Protein AF-X1KX14-F1 (afdb_monomer_lite)

Radius of gyration: 72.46 Å; chains: 1; bounding box: 118×44×202 Å

Organism: NCBI:txid412755

Sequence (250 aa):
GFLFLSQAVESGFLFFNYRIIRKHAKPRRRGRSGQSSLDLLIGTGNGFKVISGDRITQTQQKIIGILHMDYDTFTNSALLRQGHADEFTIKRPVERKEVLADILGLSFYDELEGQARELAKLQETEKAQLETTIQDISDELDQKKIELESLDNEITQFETRLNQDKASAQSKASILSQQTAEAEEAVNRLNEARKGLTEIEERLARKDFAVTEQQALRELEDELARLDYDSQQHEQVRQRLINLEQYEDP

Structure (mmCIF, N/CA/C/O backbone):
data_AF-X1KX14-F1
#
_entry.id   AF-X1KX14-F1
#
loop_
_atom_site.group_PDB
_atom_site.id
_atom_site.type_symbol
_atom_site.label_atom_id
_atom_site.label_alt_id
_atom_site.label_comp_id
_atom_site.label_asym_id
_atom_site.label_entity_id
_atom_site.label_seq_id
_atom_site.pdbx_PDB_ins_code
_atom_site.Cartn_x
_atom_site.Cartn_y
_atom_site.Cartn_z
_atom_site.occupancy
_atom_site.B_iso_or_equiv
_atom_site.auth_seq_id
_atom_site.auth_comp_id
_atom_site.auth_asym_id
_atom_site.auth_atom_id
_atom_site.pdbx_PDB_model_num
ATOM 1 N N . GLY A 1 1 ? 29.695 -4.070 -78.431 1.00 25.14 1 GLY A N 1
ATOM 2 C CA . GLY A 1 1 ? 30.474 -5.300 -78.221 1.00 25.14 1 GLY A CA 1
ATOM 3 C C . GLY A 1 1 ? 29.861 -6.047 -77.064 1.00 25.14 1 GLY A C 1
ATOM 4 O O . GLY A 1 1 ? 29.534 -5.409 -76.073 1.00 25.14 1 GLY A O 1
ATOM 5 N N . PHE A 1 2 ? 29.624 -7.346 -77.223 1.00 25.80 2 PHE A N 1
ATOM 6 C CA . PHE A 1 2 ? 29.213 -8.221 -76.129 1.00 25.80 2 PHE A CA 1
ATOM 7 C C . PHE A 1 2 ? 30.451 -8.512 -75.276 1.00 25.80 2 PHE A C 1
ATOM 9 O O . PHE A 1 2 ? 31.387 -9.132 -75.769 1.00 25.80 2 PHE A O 1
ATOM 16 N N . LEU A 1 3 ? 30.481 -8.033 -74.034 1.00 27.05 3 LEU A N 1
ATOM 17 C CA . LEU A 1 3 ? 31.458 -8.492 -73.049 1.00 27.05 3 LEU A CA 1
ATOM 18 C C . LEU A 1 3 ? 30.925 -9.806 -72.471 1.00 27.05 3 LEU A C 1
ATOM 20 O O . LEU A 1 3 ? 30.059 -9.804 -71.602 1.00 27.05 3 LEU A O 1
ATOM 24 N N . PHE A 1 4 ? 31.396 -10.922 -73.022 1.00 28.58 4 PHE A N 1
ATOM 25 C CA . PHE A 1 4 ? 31.342 -12.217 -72.356 1.00 28.58 4 PHE A CA 1
ATOM 26 C C . PHE A 1 4 ? 32.592 -12.314 -71.478 1.00 28.58 4 PHE A C 1
ATOM 28 O O . PHE A 1 4 ? 33.683 -12.536 -71.997 1.00 28.58 4 PHE A O 1
ATOM 35 N N . LEU A 1 5 ? 32.454 -12.132 -70.163 1.00 27.33 5 LEU A N 1
ATOM 36 C CA . LEU A 1 5 ? 33.455 -12.648 -69.230 1.00 27.33 5 LEU A CA 1
ATOM 37 C C . LEU A 1 5 ? 33.146 -14.133 -69.028 1.00 27.33 5 LEU A C 1
ATOM 39 O O . LEU A 1 5 ? 32.238 -14.496 -68.289 1.00 27.33 5 LEU A O 1
ATOM 43 N N . SER A 1 6 ? 33.870 -14.979 -69.755 1.00 29.59 6 SER A N 1
ATOM 44 C CA . SER A 1 6 ? 33.879 -16.426 -69.562 1.00 29.59 6 SER A CA 1
ATOM 45 C C . SER A 1 6 ? 35.309 -16.841 -69.249 1.00 29.59 6 SER A C 1
ATOM 47 O O . SER A 1 6 ? 36.106 -17.050 -70.159 1.00 29.59 6 SER A O 1
ATOM 49 N N . GLN A 1 7 ? 35.631 -16.962 -67.964 1.00 27.17 7 GLN A N 1
ATOM 50 C CA . GLN A 1 7 ? 36.761 -17.766 -67.514 1.00 27.17 7 GLN A CA 1
ATOM 51 C C . GLN A 1 7 ? 36.209 -18.794 -66.529 1.00 27.17 7 GLN A C 1
ATOM 53 O O . GLN A 1 7 ? 35.798 -18.459 -65.422 1.00 27.17 7 GLN A O 1
ATOM 58 N N . ALA A 1 8 ? 36.121 -20.038 -66.994 1.00 29.50 8 ALA A N 1
ATOM 59 C CA . ALA A 1 8 ? 35.737 -21.183 -66.189 1.00 29.50 8 ALA A CA 1
ATOM 60 C C . ALA A 1 8 ? 37.001 -21.765 -65.545 1.00 29.50 8 ALA A C 1
ATOM 62 O O . ALA A 1 8 ? 37.898 -22.223 -66.250 1.00 29.50 8 ALA A O 1
ATOM 63 N N . VAL A 1 9 ? 37.053 -21.750 -64.216 1.00 28.48 9 VAL A N 1
ATOM 64 C CA . VAL A 1 9 ? 37.853 -22.682 -63.417 1.00 28.48 9 VAL A CA 1
ATOM 65 C C . VAL A 1 9 ? 36.890 -23.289 -62.404 1.00 28.48 9 VAL A C 1
ATOM 67 O O . VAL A 1 9 ? 36.168 -22.574 -61.711 1.00 28.48 9 VAL A O 1
ATOM 70 N N . GLU A 1 10 ? 36.823 -24.616 -62.401 1.00 37.00 10 GLU A N 1
ATOM 71 C CA . GLU A 1 10 ? 35.929 -25.423 -61.578 1.00 37.00 10 GLU A CA 1
ATOM 72 C C . GLU A 1 10 ? 36.215 -25.218 -60.088 1.00 37.00 10 GLU A C 1
ATOM 74 O O . GLU A 1 10 ? 37.154 -25.768 -59.521 1.00 37.00 10 GLU A O 1
ATOM 79 N N . SER A 1 11 ? 35.383 -24.426 -59.421 1.00 31.58 11 SER A N 1
ATOM 80 C CA . SER A 1 11 ? 35.146 -24.505 -57.978 1.00 31.58 11 SER A CA 1
ATOM 81 C C . SER A 1 11 ? 33.712 -24.047 -57.735 1.00 31.58 11 SER A C 1
ATOM 83 O O . SER A 1 11 ? 33.303 -23.025 -58.279 1.00 31.58 11 SER A O 1
ATOM 85 N N . GLY A 1 12 ? 32.930 -24.831 -56.989 1.00 36.66 12 GLY A N 1
ATOM 86 C CA . GLY A 1 12 ? 31.487 -24.657 -56.797 1.00 36.66 12 GLY A CA 1
ATOM 87 C C . GLY A 1 12 ? 31.083 -23.306 -56.201 1.00 36.66 12 GLY A C 1
ATOM 88 O O . GLY A 1 12 ? 30.820 -23.202 -55.009 1.00 36.66 12 GLY A O 1
ATOM 89 N N . PHE A 1 13 ? 30.974 -22.294 -57.056 1.00 32.59 13 PHE A N 1
ATOM 90 C CA . PHE A 1 13 ? 30.293 -21.032 -56.807 1.00 32.59 13 PHE A CA 1
ATOM 91 C C . PHE A 1 13 ? 29.079 -20.970 -57.734 1.00 32.59 13 PHE A C 1
ATOM 93 O O . PHE A 1 13 ? 29.192 -21.185 -58.942 1.00 32.59 13 PHE A O 1
ATOM 100 N N . LEU A 1 14 ? 27.898 -20.696 -57.176 1.00 35.75 14 LEU A N 1
ATOM 101 C CA . LEU A 1 14 ? 26.697 -20.386 -57.951 1.00 35.75 14 LEU A CA 1
ATOM 102 C C . LEU A 1 14 ? 26.950 -19.092 -58.737 1.00 35.75 14 LEU A C 1
ATOM 104 O O . LEU A 1 14 ? 26.715 -17.992 -58.240 1.00 35.75 14 LEU A O 1
ATOM 108 N N . PHE A 1 15 ? 27.451 -19.211 -59.965 1.00 47.09 15 PHE A N 1
ATOM 109 C CA . PHE A 1 15 ? 27.547 -18.081 -60.878 1.00 47.09 15 PHE A CA 1
ATOM 110 C C . PHE A 1 15 ? 26.135 -17.718 -61.342 1.00 47.09 15 PHE A C 1
ATOM 112 O O . PHE A 1 15 ? 25.568 -18.337 -62.244 1.00 47.09 15 PHE A O 1
ATOM 119 N N . PHE A 1 16 ? 25.541 -16.706 -60.710 1.00 59.47 16 PHE A N 1
ATOM 120 C CA . PHE A 1 16 ? 24.352 -16.064 -61.253 1.00 59.47 16 PHE A CA 1
ATOM 121 C C . PHE A 1 16 ? 24.727 -15.401 -62.580 1.00 59.47 16 PHE A C 1
ATOM 123 O O . PHE A 1 16 ? 25.523 -14.464 -62.628 1.00 59.47 16 PHE A O 1
ATOM 130 N N . ASN A 1 17 ? 24.157 -15.900 -63.675 1.00 76.81 17 ASN A N 1
ATOM 131 C CA . ASN A 1 17 ? 24.411 -15.357 -65.003 1.00 76.81 17 ASN A CA 1
ATOM 132 C C . ASN A 1 17 ? 23.620 -14.062 -65.193 1.00 76.81 17 ASN A C 1
ATOM 134 O O . ASN A 1 17 ? 22.416 -14.097 -65.445 1.00 76.81 17 ASN A O 1
ATOM 138 N N . TYR A 1 18 ? 24.284 -12.914 -65.100 1.00 82.69 18 TYR A N 1
ATOM 139 C CA . TYR A 1 18 ? 23.663 -11.626 -65.400 1.00 82.69 18 TYR A CA 1
ATOM 140 C C . TYR A 1 18 ? 23.801 -11.278 -66.882 1.00 82.69 18 TYR A C 1
ATOM 142 O O . TYR A 1 18 ? 24.845 -11.480 -67.500 1.00 82.69 18 TYR A O 1
ATOM 150 N N . ARG A 1 19 ? 22.743 -10.710 -67.466 1.00 81.44 19 ARG A N 1
ATOM 151 C CA . ARG A 1 19 ? 22.741 -10.196 -68.837 1.00 81.44 19 ARG A CA 1
ATOM 152 C C . ARG A 1 19 ? 22.296 -8.743 -68.843 1.00 81.44 19 ARG A C 1
ATOM 154 O O . ARG A 1 19 ? 21.206 -8.420 -68.385 1.00 81.44 19 ARG A O 1
ATOM 161 N N . ILE A 1 20 ? 23.128 -7.879 -69.415 1.00 84.19 20 ILE A N 1
ATOM 162 C CA . ILE A 1 20 ? 22.848 -6.449 -69.566 1.00 84.19 20 ILE A CA 1
ATOM 163 C C . ILE A 1 20 ? 22.556 -6.161 -71.040 1.00 84.19 20 ILE A C 1
ATOM 165 O O . ILE A 1 20 ? 23.323 -6.554 -71.920 1.00 84.19 20 ILE A O 1
ATOM 169 N N . ILE A 1 21 ? 21.455 -5.464 -71.328 1.00 83.81 21 ILE A N 1
ATOM 170 C CA . ILE A 1 21 ? 21.072 -5.053 -72.683 1.00 83.81 21 ILE A CA 1
ATOM 171 C C . ILE A 1 21 ? 20.913 -3.533 -72.710 1.00 83.81 21 ILE A C 1
ATOM 173 O O . ILE A 1 21 ? 20.049 -2.975 -72.041 1.00 83.81 21 ILE A O 1
ATOM 177 N N . ARG A 1 22 ? 21.729 -2.854 -73.523 1.00 82.12 22 ARG A N 1
ATOM 178 C CA . ARG A 1 22 ? 21.589 -1.419 -73.811 1.00 82.12 22 ARG A CA 1
ATOM 179 C C . ARG A 1 22 ? 21.063 -1.224 -75.222 1.00 82.12 22 ARG A C 1
ATOM 181 O O . ARG A 1 22 ? 21.631 -1.770 -76.167 1.00 82.12 22 ARG A O 1
ATOM 188 N N . LYS A 1 23 ? 20.005 -0.431 -75.376 1.00 83.56 23 LYS A N 1
ATOM 189 C CA . LYS A 1 23 ? 19.463 -0.046 -76.687 1.00 83.56 23 LYS A CA 1
ATOM 190 C C . LYS A 1 23 ? 19.499 1.469 -76.808 1.00 83.56 23 LYS A C 1
ATOM 192 O O . LYS A 1 23 ? 19.068 2.169 -75.900 1.00 83.56 23 LYS A O 1
ATOM 197 N N . HIS A 1 24 ? 19.979 1.962 -77.944 1.00 77.81 24 HIS A N 1
ATOM 198 C CA . HIS A 1 24 ? 19.970 3.383 -78.280 1.00 77.81 24 HIS A CA 1
ATOM 199 C C . HIS A 1 24 ? 19.359 3.553 -79.671 1.00 77.81 24 HIS A C 1
ATOM 201 O O . HIS A 1 24 ? 19.931 3.112 -80.668 1.00 77.81 24 HIS A O 1
ATOM 207 N N . ALA A 1 25 ? 18.178 4.166 -79.747 1.00 78.50 25 ALA A N 1
ATOM 208 C CA . ALA A 1 25 ? 17.508 4.445 -81.011 1.00 78.50 25 ALA A CA 1
ATOM 209 C C . ALA A 1 25 ? 17.975 5.793 -81.572 1.00 78.50 25 ALA A C 1
ATOM 211 O O . ALA A 1 25 ? 17.966 6.792 -80.857 1.00 78.50 25 ALA A O 1
ATOM 212 N N . LYS A 1 26 ? 18.348 5.857 -82.857 1.00 70.38 26 LYS A N 1
ATOM 213 C CA . LYS A 1 26 ? 18.696 7.136 -83.499 1.00 70.38 26 LYS A CA 1
ATOM 214 C C . LYS A 1 26 ? 17.482 8.077 -83.498 1.00 70.38 26 LYS A C 1
ATOM 216 O O . LYS A 1 26 ? 16.362 7.626 -83.754 1.00 70.38 26 LYS A O 1
ATOM 221 N N . PRO A 1 27 ? 17.670 9.379 -83.234 1.00 74.50 27 PRO A N 1
ATOM 222 C CA . PRO A 1 27 ? 16.556 10.309 -83.189 1.00 74.50 27 PRO A CA 1
ATOM 223 C C . PRO A 1 27 ? 15.926 10.476 -84.573 1.00 74.50 27 PRO A C 1
ATOM 225 O O . PRO A 1 27 ? 16.606 10.740 -85.561 1.00 74.50 27 PRO A O 1
ATOM 228 N N . ARG A 1 28 ? 14.597 10.350 -84.640 1.00 66.00 28 ARG A N 1
ATOM 229 C CA . ARG A 1 28 ? 13.816 10.495 -85.883 1.00 66.00 28 ARG A CA 1
ATOM 230 C C . ARG A 1 28 ? 13.716 11.945 -86.395 1.00 66.00 28 ARG A C 1
ATOM 232 O O . ARG A 1 28 ? 13.209 12.158 -87.489 1.00 66.00 28 ARG A O 1
ATOM 239 N N . ARG A 1 29 ? 14.181 12.943 -85.630 1.00 65.19 29 ARG A N 1
ATOM 240 C CA . ARG A 1 29 ? 14.230 14.370 -86.011 1.00 65.19 29 ARG A CA 1
ATOM 241 C C . ARG A 1 29 ? 15.536 15.014 -85.539 1.00 65.19 29 ARG A C 1
ATOM 243 O O . ARG A 1 29 ? 15.997 14.728 -84.434 1.00 65.19 29 ARG A O 1
ATOM 250 N N . ARG A 1 30 ? 16.098 15.909 -86.361 1.00 57.19 30 ARG A N 1
ATOM 251 C CA . ARG A 1 30 ? 17.317 16.682 -86.059 1.00 57.19 30 ARG A CA 1
ATOM 252 C C . ARG A 1 30 ? 17.063 17.536 -84.804 1.00 57.19 30 ARG A C 1
ATOM 254 O O . ARG A 1 30 ? 16.124 18.323 -84.795 1.00 57.19 30 ARG A O 1
ATOM 261 N N . GLY A 1 31 ? 17.846 17.325 -83.742 1.00 63.34 31 GLY A N 1
ATOM 262 C CA . GLY A 1 31 ? 17.750 18.072 -82.476 1.00 63.34 31 GLY A CA 1
ATOM 263 C C . GLY A 1 31 ? 17.036 17.374 -81.306 1.00 63.34 31 GLY A C 1
ATOM 264 O O . GLY A 1 31 ? 17.028 17.927 -80.213 1.00 63.34 31 GLY A O 1
ATOM 265 N N . ARG A 1 32 ? 16.466 16.168 -81.474 1.00 64.81 32 ARG A N 1
ATOM 266 C CA . ARG A 1 32 ? 15.993 15.350 -80.334 1.00 64.81 32 ARG A CA 1
ATOM 267 C C . ARG A 1 32 ? 17.029 14.300 -79.944 1.00 64.81 32 ARG A C 1
ATOM 269 O O . ARG A 1 32 ? 17.735 13.790 -80.808 1.00 64.81 32 ARG A O 1
ATOM 276 N N . SER A 1 33 ? 17.105 13.960 -78.660 1.00 66.19 33 SER A N 1
ATOM 277 C CA . SER A 1 33 ? 17.878 12.811 -78.189 1.00 66.19 33 SER A CA 1
ATOM 278 C C . SER A 1 33 ? 17.158 11.504 -78.536 1.00 66.19 33 SER A C 1
ATOM 280 O O . SER A 1 33 ? 15.929 11.428 -78.597 1.00 66.19 33 SER A O 1
ATOM 282 N N . GLY A 1 34 ? 17.942 10.474 -78.841 1.00 68.81 34 GLY A N 1
ATOM 283 C CA . GLY A 1 34 ? 17.448 9.130 -79.106 1.00 68.81 34 GLY A CA 1
ATOM 284 C C . GLY A 1 34 ? 16.905 8.450 -77.849 1.00 68.81 34 GLY A C 1
ATOM 285 O O . GLY A 1 34 ? 17.463 8.629 -76.765 1.00 68.81 34 GLY A O 1
ATOM 286 N N . GLN A 1 35 ? 15.846 7.644 -77.976 1.00 74.25 35 GLN A N 1
ATOM 287 C CA . GLN A 1 35 ? 15.357 6.850 -76.846 1.00 74.25 35 GLN A CA 1
ATOM 288 C C . GLN A 1 35 ? 16.419 5.816 -76.462 1.00 74.25 35 GLN A C 1
ATOM 290 O O . GLN A 1 35 ? 16.885 5.044 -77.305 1.00 74.25 35 GLN A O 1
ATOM 295 N N . SER A 1 36 ? 16.805 5.828 -75.190 1.00 82.00 36 SER A N 1
ATOM 296 C CA . SER A 1 36 ? 17.774 4.900 -74.616 1.00 82.00 36 SER A CA 1
ATOM 297 C C . SER A 1 36 ? 17.057 3.966 -73.646 1.00 82.00 36 SER A C 1
ATOM 299 O O . SER A 1 36 ? 16.165 4.412 -72.927 1.00 82.00 36 SER A O 1
ATOM 301 N N . SER A 1 37 ? 17.421 2.687 -73.625 1.00 80.81 37 SER A N 1
ATOM 302 C CA . SER A 1 37 ? 16.944 1.725 -72.628 1.00 80.81 37 SER A CA 1
ATOM 303 C C . SER A 1 37 ? 18.109 0.914 -72.073 1.00 80.81 37 SER A C 1
ATOM 305 O O . SER A 1 37 ? 19.088 0.645 -72.776 1.00 80.81 37 SER A O 1
ATOM 307 N N . LEU A 1 38 ? 17.995 0.545 -70.801 1.00 85.12 38 LEU A N 1
ATOM 308 C CA . LEU A 1 38 ? 18.956 -0.279 -70.083 1.00 85.12 38 LEU A CA 1
ATOM 309 C C . LEU A 1 38 ? 18.172 -1.365 -69.352 1.00 85.12 38 LEU A C 1
ATOM 311 O O . LEU A 1 38 ? 17.462 -1.068 -68.396 1.00 85.12 38 LEU A O 1
ATOM 315 N N . ASP A 1 39 ? 18.318 -2.600 -69.818 1.00 84.62 39 ASP A N 1
ATOM 316 C CA . ASP A 1 39 ? 17.666 -3.765 -69.235 1.00 84.62 39 ASP A CA 1
ATOM 317 C C . ASP A 1 39 ? 18.718 -4.622 -68.518 1.00 84.62 39 ASP A C 1
ATOM 319 O O . ASP A 1 39 ? 19.729 -4.999 -69.117 1.00 84.62 39 ASP A O 1
ATOM 323 N N . LEU A 1 40 ? 18.483 -4.934 -67.244 1.00 85.69 40 LEU A N 1
ATOM 324 C CA . LEU A 1 40 ? 19.288 -5.861 -66.452 1.00 85.69 40 LEU A CA 1
ATOM 325 C C . LEU A 1 40 ? 18.479 -7.135 -66.212 1.00 85.69 40 LEU A C 1
ATOM 327 O O . LEU A 1 40 ? 17.365 -7.075 -65.691 1.00 85.69 40 LEU A O 1
ATOM 331 N N . LEU A 1 41 ? 19.042 -8.284 -66.575 1.00 84.69 41 LEU A N 1
ATOM 332 C CA . LEU A 1 41 ? 18.413 -9.588 -66.419 1.00 84.69 41 LEU A CA 1
ATOM 333 C C . LEU A 1 41 ? 19.290 -10.530 -65.591 1.00 84.69 41 LEU A C 1
ATOM 335 O O . LEU A 1 41 ? 20.509 -10.527 -65.743 1.00 84.69 41 LEU A O 1
ATOM 339 N N . ILE A 1 42 ? 18.662 -11.366 -64.767 1.00 85.56 42 ILE A N 1
ATOM 340 C CA . ILE A 1 42 ? 19.307 -12.437 -64.000 1.00 85.56 42 ILE A CA 1
ATOM 341 C C . ILE A 1 42 ? 18.871 -13.802 -64.536 1.00 85.56 42 ILE A C 1
ATOM 343 O O . ILE A 1 42 ? 17.684 -14.037 -64.769 1.00 85.56 42 ILE A O 1
ATOM 347 N N . GLY A 1 43 ? 19.834 -14.688 -64.764 1.00 81.19 43 GLY A N 1
ATOM 348 C CA . GLY A 1 43 ? 19.613 -16.070 -65.161 1.00 81.19 43 GLY A CA 1
ATOM 349 C C . GLY A 1 43 ? 19.196 -16.902 -63.957 1.00 81.19 43 GLY A C 1
ATOM 350 O O . GLY A 1 43 ? 19.976 -17.097 -63.028 1.00 81.19 43 GLY A O 1
ATOM 351 N N . THR A 1 44 ? 17.968 -17.398 -63.979 1.00 73.06 44 THR A N 1
ATOM 352 C CA . THR A 1 44 ? 17.500 -18.474 -63.107 1.00 73.06 44 THR A CA 1
ATOM 353 C C . THR A 1 44 ? 17.486 -19.769 -63.919 1.00 73.06 44 THR A C 1
ATOM 355 O O . THR A 1 44 ? 17.463 -19.725 -65.148 1.00 73.06 44 THR A O 1
ATOM 358 N N . GLY A 1 45 ? 17.508 -20.940 -63.273 1.00 69.75 45 GLY A N 1
ATOM 359 C CA . GLY A 1 45 ? 17.606 -22.244 -63.958 1.00 69.75 45 GLY A CA 1
ATOM 360 C C . GLY A 1 45 ? 16.553 -22.521 -65.051 1.00 69.75 45 GLY A C 1
ATOM 361 O O . GLY A 1 45 ? 16.716 -23.471 -65.804 1.00 69.75 45 GLY A O 1
ATOM 362 N N . ASN A 1 46 ? 15.518 -21.678 -65.171 1.00 66.31 46 ASN A N 1
ATOM 363 C CA . ASN A 1 46 ? 14.452 -21.750 -66.174 1.00 66.31 46 ASN A CA 1
ATOM 364 C C . ASN A 1 46 ? 14.353 -20.517 -67.109 1.00 66.31 46 ASN A C 1
ATOM 366 O O . ASN A 1 46 ? 13.356 -20.374 -67.815 1.00 66.31 46 ASN A O 1
ATOM 370 N N . GLY A 1 47 ? 15.337 -19.607 -67.134 1.00 78.19 47 GLY A N 1
ATOM 371 C CA . GLY A 1 47 ? 15.360 -18.465 -68.064 1.00 78.19 47 GLY A CA 1
ATOM 372 C C . GLY A 1 47 ? 15.923 -17.166 -67.476 1.00 78.19 47 GLY A C 1
ATOM 373 O O . GLY A 1 47 ? 16.509 -17.151 -66.401 1.00 78.19 47 GLY A O 1
ATOM 374 N N . PHE A 1 48 ? 15.754 -16.048 -68.189 1.00 80.12 48 PHE A N 1
ATOM 375 C CA . PHE A 1 48 ? 16.208 -14.725 -67.737 1.00 80.12 48 PHE A CA 1
ATOM 376 C C . PHE A 1 48 ? 15.044 -13.897 -67.178 1.00 80.12 48 PHE A C 1
ATOM 378 O O . PHE A 1 48 ? 14.069 -13.643 -67.885 1.00 80.12 48 PHE A O 1
ATOM 385 N N . LYS A 1 49 ? 15.162 -13.420 -65.934 1.00 83.38 49 LYS A N 1
ATOM 386 C CA . LYS A 1 49 ? 14.195 -12.519 -65.283 1.00 83.38 49 LYS A CA 1
ATOM 387 C C . LYS A 1 49 ? 14.721 -11.084 -65.273 1.00 83.38 49 LYS A C 1
ATOM 389 O O . LYS A 1 49 ? 15.863 -10.856 -64.887 1.00 83.38 49 LYS A O 1
ATOM 394 N N . VAL A 1 50 ? 13.899 -10.110 -65.667 1.00 84.19 50 VAL A N 1
ATOM 395 C CA . VAL A 1 50 ? 14.268 -8.681 -65.635 1.00 84.19 50 VAL A CA 1
ATOM 396 C C . VAL A 1 50 ? 14.256 -8.170 -64.191 1.00 84.19 50 VAL A C 1
ATOM 398 O O . VAL A 1 50 ? 13.280 -8.369 -63.472 1.00 84.19 50 VAL A O 1
ATOM 401 N N . ILE A 1 51 ? 15.336 -7.504 -63.782 1.00 85.31 51 ILE A N 1
ATOM 402 C CA . ILE A 1 51 ? 15.527 -6.909 -62.446 1.00 85.31 51 ILE A CA 1
ATOM 403 C C . ILE A 1 51 ? 15.896 -5.413 -62.510 1.00 85.31 51 ILE A C 1
ATOM 405 O O . ILE A 1 51 ? 16.379 -4.844 -61.525 1.00 85.31 51 ILE A O 1
ATOM 409 N N . SER A 1 52 ? 15.666 -4.767 -63.659 1.00 85.94 52 SER A N 1
ATOM 410 C CA . SER A 1 52 ? 15.882 -3.330 -63.875 1.00 85.94 52 SER A CA 1
ATOM 411 C C . SER A 1 52 ? 15.177 -2.450 -62.829 1.00 85.94 52 SER A C 1
ATOM 413 O O . SER A 1 52 ? 14.252 -2.874 -62.136 1.00 85.94 52 SER A O 1
ATOM 415 N N . GLY A 1 53 ? 15.649 -1.216 -62.668 1.00 80.75 53 GLY A N 1
ATOM 416 C CA . GLY A 1 53 ? 14.915 -0.151 -61.979 1.00 80.75 53 GLY A CA 1
ATOM 417 C C . GLY A 1 53 ? 14.027 0.636 -62.946 1.00 80.75 53 GLY A C 1
ATOM 418 O O . GLY A 1 53 ? 14.161 0.506 -64.163 1.00 80.75 53 GLY A O 1
ATOM 419 N N . ASP A 1 54 ? 13.171 1.501 -62.407 1.00 81.50 54 ASP A N 1
ATOM 420 C CA . ASP A 1 54 ? 12.221 2.309 -63.188 1.00 81.50 54 ASP A CA 1
ATOM 421 C C . ASP A 1 54 ? 12.927 3.317 -64.107 1.00 81.50 54 ASP A C 1
ATOM 423 O O . ASP A 1 54 ? 12.389 3.761 -65.122 1.00 81.50 54 ASP A O 1
ATOM 427 N N . ARG A 1 55 ? 14.163 3.690 -63.756 1.00 85.94 55 ARG A N 1
ATOM 428 C CA . ARG A 1 55 ? 15.026 4.581 -64.540 1.00 85.94 55 ARG A CA 1
ATOM 429 C C . ARG A 1 55 ? 16.335 3.897 -64.923 1.00 85.94 55 ARG A C 1
ATOM 431 O O . ARG A 1 55 ? 16.838 3.017 -64.221 1.00 85.94 55 ARG A O 1
ATOM 438 N N . ILE A 1 56 ? 16.951 4.382 -66.005 1.00 84.00 56 ILE A N 1
ATOM 439 C CA . ILE A 1 56 ? 18.299 3.958 -66.429 1.00 84.00 56 ILE A CA 1
ATOM 440 C C . ILE A 1 56 ? 19.304 4.163 -65.292 1.00 84.00 56 ILE A C 1
ATOM 442 O O . ILE A 1 56 ? 20.122 3.288 -65.049 1.00 84.00 56 ILE A O 1
ATOM 446 N N . THR A 1 57 ? 19.216 5.276 -64.559 1.00 84.88 57 THR A N 1
ATOM 447 C CA . THR A 1 57 ? 20.103 5.567 -63.422 1.00 84.88 57 THR A CA 1
ATOM 448 C C . THR A 1 57 ? 19.948 4.553 -62.293 1.00 84.88 57 THR A C 1
ATOM 450 O O . THR A 1 57 ? 20.944 4.037 -61.807 1.00 84.88 57 THR A O 1
ATOM 453 N N . GLN A 1 58 ? 18.719 4.194 -61.920 1.00 86.50 58 GLN A N 1
ATOM 454 C CA . GLN A 1 58 ? 18.463 3.167 -60.905 1.00 86.50 58 GLN A CA 1
ATOM 455 C C . GLN A 1 58 ? 18.943 1.785 -61.361 1.00 86.50 58 GLN A C 1
ATOM 457 O O . GLN A 1 58 ? 19.525 1.040 -60.580 1.00 86.50 58 GLN A O 1
ATOM 462 N N . THR A 1 59 ? 18.738 1.448 -62.638 1.00 86.06 59 THR A N 1
ATOM 463 C CA . THR A 1 59 ? 19.250 0.194 -63.208 1.00 86.06 59 THR A CA 1
ATOM 464 C C . THR A 1 59 ? 20.777 0.177 -63.223 1.00 86.06 59 THR A C 1
ATOM 466 O O . THR A 1 59 ? 21.375 -0.835 -62.881 1.00 86.06 59 THR A O 1
ATOM 469 N N . GLN A 1 60 ? 21.415 1.302 -63.553 1.00 82.50 60 GLN A N 1
ATOM 470 C CA . GLN A 1 60 ? 22.864 1.465 -63.487 1.00 82.50 60 GLN A CA 1
ATOM 471 C C . GLN A 1 60 ? 23.380 1.304 -62.053 1.00 82.50 60 GLN A C 1
ATOM 473 O O . GLN A 1 60 ? 24.362 0.601 -61.861 1.00 82.50 60 GLN A O 1
ATOM 478 N N . GLN A 1 61 ? 22.708 1.881 -61.054 1.00 84.88 61 GLN A N 1
ATOM 479 C CA . GLN A 1 61 ? 23.086 1.723 -59.646 1.00 84.88 61 GLN A CA 1
ATOM 480 C C . GLN A 1 61 ? 22.937 0.278 -59.163 1.00 84.88 61 GLN A C 1
ATOM 482 O O . GLN A 1 61 ? 23.823 -0.230 -58.491 1.00 84.88 61 GLN A O 1
ATOM 487 N N . LYS A 1 62 ? 21.886 -0.438 -59.586 1.00 82.69 62 LYS A N 1
ATOM 488 C CA . LYS A 1 62 ? 21.776 -1.885 -59.334 1.00 82.69 62 LYS A CA 1
ATOM 489 C C . LYS A 1 62 ? 22.926 -2.672 -59.970 1.00 82.69 62 LYS A C 1
ATOM 491 O O . LYS A 1 62 ? 23.429 -3.598 -59.352 1.00 82.69 62 LYS A O 1
ATOM 496 N N . ILE A 1 63 ? 23.348 -2.315 -61.189 1.00 82.31 63 ILE A N 1
ATOM 497 C CA . ILE A 1 63 ? 24.504 -2.946 -61.852 1.00 82.31 63 ILE A CA 1
ATOM 498 C C . ILE A 1 63 ? 25.786 -2.683 -61.059 1.00 82.31 63 ILE A C 1
ATOM 500 O O . ILE A 1 63 ? 26.526 -3.627 -60.802 1.00 82.31 63 ILE A O 1
ATOM 504 N N . ILE A 1 64 ? 26.024 -1.430 -60.659 1.00 82.06 64 ILE A N 1
ATOM 505 C CA . ILE A 1 64 ? 27.191 -1.042 -59.857 1.00 82.06 64 ILE A CA 1
ATOM 506 C C . ILE A 1 64 ? 27.174 -1.776 -58.514 1.00 82.06 64 ILE A C 1
ATOM 508 O O . ILE A 1 64 ? 28.189 -2.340 -58.142 1.00 82.06 64 ILE A O 1
ATOM 512 N N . GLY A 1 65 ? 26.026 -1.863 -57.838 1.00 75.94 65 GLY A N 1
ATOM 513 C CA . GLY A 1 65 ? 25.887 -2.581 -56.569 1.00 75.94 65 GLY A CA 1
ATOM 514 C C . GLY A 1 65 ? 26.036 -4.102 -56.686 1.00 75.94 65 GLY A C 1
ATOM 515 O O . GLY A 1 65 ? 26.517 -4.732 -55.760 1.00 75.94 65 GLY A O 1
ATOM 516 N N . ILE A 1 66 ? 25.672 -4.719 -57.817 1.00 79.56 66 ILE A N 1
ATOM 517 C CA . ILE A 1 66 ? 25.908 -6.160 -58.039 1.00 79.56 66 ILE A CA 1
ATOM 518 C C . ILE A 1 66 ? 27.387 -6.424 -58.331 1.00 79.56 66 ILE A C 1
ATOM 520 O O . ILE A 1 66 ? 27.970 -7.359 -57.787 1.00 79.56 66 ILE A O 1
ATOM 524 N N . LEU A 1 67 ? 27.990 -5.611 -59.200 1.00 75.56 67 LEU A N 1
ATOM 525 C CA . LEU A 1 67 ? 29.391 -5.755 -59.602 1.00 75.56 67 LEU A CA 1
ATOM 526 C C . LEU A 1 67 ? 30.372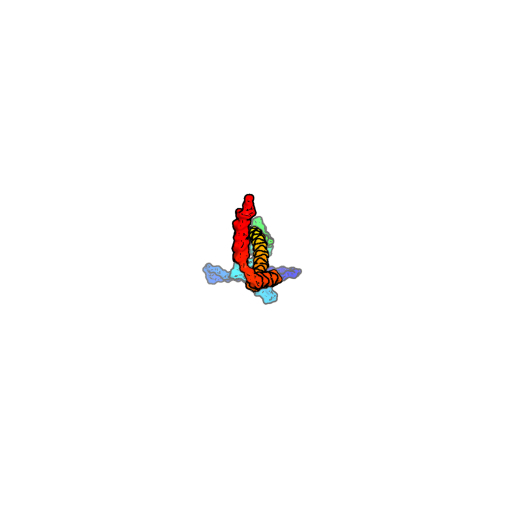 -5.181 -58.570 1.00 75.56 67 LEU A C 1
ATOM 528 O O . LEU A 1 67 ? 31.566 -5.422 -58.701 1.00 75.56 67 LEU A O 1
ATOM 532 N N . HIS A 1 68 ? 29.871 -4.424 -57.587 1.00 69.62 68 HIS A N 1
ATOM 533 C CA . HIS A 1 68 ? 30.637 -3.609 -56.635 1.00 69.62 68 HIS A CA 1
ATOM 534 C C . HIS A 1 68 ? 31.729 -2.773 -57.318 1.00 69.62 68 HIS A C 1
ATOM 536 O O . HIS A 1 68 ? 32.825 -2.597 -56.801 1.00 69.62 68 HIS A O 1
ATOM 542 N N . MET A 1 69 ? 31.446 -2.312 -58.537 1.00 70.38 69 MET A N 1
ATOM 543 C CA . MET A 1 69 ? 32.435 -1.678 -59.397 1.00 70.38 69 MET A CA 1
ATOM 544 C C . MET A 1 69 ? 31.741 -0.727 -60.364 1.00 70.38 69 MET A C 1
ATOM 546 O O . MET A 1 69 ? 30.821 -1.116 -61.094 1.00 70.38 69 MET A O 1
ATOM 550 N N . ASP A 1 70 ? 32.175 0.530 -60.375 1.00 73.38 70 ASP A N 1
ATOM 551 C CA . ASP A 1 70 ? 31.699 1.519 -61.332 1.00 73.38 70 ASP A CA 1
ATOM 552 C C . ASP A 1 70 ? 32.493 1.469 -62.651 1.00 73.38 70 ASP A C 1
ATOM 554 O O . ASP A 1 70 ? 33.413 0.670 -62.837 1.00 73.38 70 ASP A O 1
ATOM 558 N N . TYR A 1 71 ? 32.083 2.279 -63.631 1.00 73.50 71 TYR A N 1
ATOM 559 C CA . TYR A 1 71 ? 32.703 2.267 -64.959 1.00 73.50 71 TYR A CA 1
ATOM 560 C C . TYR A 1 71 ? 34.178 2.679 -64.912 1.00 73.50 71 TYR A C 1
ATOM 562 O O . TYR A 1 71 ? 35.006 2.071 -65.596 1.00 73.50 71 TYR A O 1
ATOM 570 N N . ASP A 1 72 ? 34.503 3.689 -64.107 1.00 69.62 72 ASP A N 1
ATOM 571 C CA . ASP A 1 72 ? 35.865 4.196 -64.001 1.00 69.62 72 ASP A CA 1
ATOM 572 C C . ASP A 1 72 ? 36.747 3.161 -63.306 1.00 69.62 72 ASP A C 1
ATOM 574 O O . ASP A 1 72 ? 37.820 2.830 -63.807 1.00 69.62 72 ASP A O 1
ATOM 578 N N . THR A 1 73 ? 36.266 2.546 -62.233 1.00 71.88 73 THR A N 1
ATOM 579 C CA . THR A 1 73 ? 36.955 1.466 -61.535 1.00 71.88 73 THR A CA 1
ATOM 580 C C . THR A 1 73 ? 37.171 0.257 -62.438 1.00 71.88 73 THR A C 1
ATOM 582 O O . THR A 1 73 ? 38.287 -0.252 -62.519 1.00 71.88 73 THR A O 1
ATOM 585 N N . PHE A 1 74 ? 36.157 -0.167 -63.195 1.00 73.75 74 PHE A N 1
ATOM 586 C CA . PHE A 1 74 ? 36.274 -1.278 -64.145 1.00 73.75 74 PHE A CA 1
ATOM 587 C C . PHE A 1 74 ? 37.288 -0.995 -65.254 1.00 73.75 74 PHE A C 1
ATOM 589 O O . PHE A 1 74 ? 38.101 -1.859 -65.592 1.00 73.75 74 PHE A O 1
ATOM 596 N N . THR A 1 75 ? 37.277 0.223 -65.795 1.00 71.44 75 THR A N 1
ATOM 597 C CA . THR A 1 75 ? 38.210 0.624 -66.854 1.00 71.44 75 THR A CA 1
ATOM 598 C C . THR A 1 75 ? 39.650 0.662 -66.336 1.00 71.44 75 THR A C 1
ATOM 600 O O . THR A 1 75 ? 40.553 0.194 -67.020 1.00 71.44 75 THR A O 1
ATOM 603 N N . ASN A 1 76 ? 39.855 1.122 -65.098 1.00 66.44 76 ASN A N 1
ATOM 604 C CA . ASN A 1 76 ? 41.181 1.243 -64.487 1.00 66.44 76 ASN A CA 1
ATOM 605 C C . ASN A 1 76 ? 41.723 -0.060 -63.865 1.00 66.44 76 ASN A C 1
ATOM 607 O O . ASN A 1 76 ? 42.910 -0.111 -63.551 1.00 66.44 76 ASN A O 1
ATOM 611 N N . SER A 1 77 ? 40.893 -1.094 -63.664 1.00 65.75 77 SER A N 1
ATOM 612 C CA . SER A 1 77 ? 41.294 -2.328 -62.960 1.00 65.75 77 SER A CA 1
ATOM 613 C C . SER A 1 77 ? 41.168 -3.616 -63.779 1.00 65.75 77 SER A C 1
ATOM 615 O O . SER A 1 77 ? 42.031 -4.484 -63.667 1.00 65.75 77 SER A O 1
ATOM 617 N N . ALA A 1 78 ? 40.128 -3.758 -64.608 1.00 66.00 78 ALA A N 1
ATOM 618 C CA . ALA A 1 78 ? 39.772 -5.033 -65.242 1.00 66.00 78 ALA A CA 1
ATOM 619 C C . ALA A 1 78 ? 39.804 -5.004 -66.781 1.00 66.00 78 ALA A C 1
ATOM 621 O O . ALA A 1 78 ? 39.827 -6.060 -67.417 1.00 66.00 78 ALA A O 1
ATOM 622 N N . LEU A 1 79 ? 39.808 -3.819 -67.404 1.00 65.31 79 LEU A N 1
ATOM 623 C CA . LEU A 1 79 ? 39.732 -3.669 -68.857 1.00 65.31 79 LEU A CA 1
ATOM 624 C C . LEU A 1 79 ? 41.070 -3.232 -69.474 1.00 65.31 79 LEU A C 1
ATOM 626 O O . LEU A 1 79 ? 41.376 -2.048 -69.578 1.00 65.31 79 LEU A O 1
ATOM 630 N N . LEU A 1 80 ? 41.829 -4.186 -70.012 1.00 61.91 80 LEU A N 1
ATOM 631 C CA . LEU A 1 80 ? 43.025 -3.893 -70.807 1.00 61.91 80 LEU A CA 1
ATOM 632 C C . LEU A 1 80 ? 42.640 -3.528 -72.249 1.00 61.91 80 LEU A C 1
ATOM 634 O O . LEU A 1 80 ? 42.527 -4.388 -73.124 1.00 61.91 80 LEU A O 1
ATOM 638 N N . ARG A 1 81 ? 42.423 -2.236 -72.515 1.00 58.94 81 ARG A N 1
ATOM 639 C CA . ARG A 1 81 ? 42.256 -1.725 -73.887 1.00 58.94 81 ARG A CA 1
ATOM 640 C C . ARG A 1 81 ? 43.628 -1.532 -74.535 1.00 58.94 81 ARG A C 1
ATOM 642 O O . ARG A 1 81 ? 44.546 -0.999 -73.916 1.00 58.94 81 ARG A O 1
ATOM 649 N N . GLN A 1 82 ? 43.767 -1.930 -75.799 1.00 53.66 82 GLN A N 1
ATOM 650 C CA . GLN A 1 82 ? 45.002 -1.746 -76.565 1.00 53.66 82 GLN A CA 1
ATOM 651 C C . GLN A 1 82 ? 45.351 -0.242 -76.626 1.00 53.66 82 GLN A C 1
ATOM 653 O O . GLN A 1 82 ? 44.591 0.535 -77.200 1.00 53.66 82 GLN A O 1
ATOM 658 N N . GLY A 1 83 ? 46.457 0.160 -75.984 1.00 59.66 83 GLY A N 1
ATOM 659 C CA . GLY A 1 83 ? 46.917 1.556 -75.904 1.00 59.66 83 GLY A CA 1
ATOM 660 C C . GLY A 1 83 ? 46.412 2.394 -74.715 1.00 59.66 83 GLY A C 1
ATOM 661 O O . GLY A 1 83 ? 46.708 3.579 -74.692 1.00 59.66 83 GLY A O 1
ATOM 662 N N . HIS A 1 84 ? 45.675 1.811 -73.757 1.00 55.47 84 HIS A N 1
ATOM 663 C CA . HIS A 1 84 ? 45.157 2.513 -72.562 1.00 55.47 84 HIS A CA 1
ATOM 664 C C . HIS A 1 84 ? 45.360 1.722 -71.252 1.00 55.47 84 HIS A C 1
ATOM 666 O O . HIS A 1 84 ? 44.660 1.935 -70.266 1.00 55.47 84 HIS A O 1
ATOM 672 N N . ALA A 1 85 ? 46.291 0.763 -71.234 1.00 57.84 85 ALA A N 1
ATOM 673 C CA . ALA A 1 85 ? 46.595 -0.036 -70.039 1.00 57.84 85 ALA A CA 1
ATOM 674 C C . ALA A 1 85 ? 47.269 0.782 -68.913 1.00 57.84 85 ALA A C 1
ATOM 676 O O . ALA A 1 85 ? 47.427 0.302 -67.795 1.00 57.84 85 ALA A O 1
ATOM 677 N N . ASP A 1 86 ? 47.671 2.011 -69.219 1.00 63.19 86 ASP A N 1
ATOM 678 C CA . ASP A 1 86 ? 48.319 2.992 -68.363 1.00 63.19 86 ASP A CA 1
ATOM 679 C C . ASP A 1 86 ? 47.343 4.023 -67.767 1.00 63.19 86 ASP A C 1
ATOM 681 O O . ASP A 1 86 ? 47.791 4.904 -67.035 1.00 63.19 86 ASP A O 1
ATOM 685 N N . GLU A 1 87 ? 46.023 3.911 -67.999 1.00 69.00 87 GLU A N 1
ATOM 686 C CA . GLU A 1 87 ? 45.020 4.836 -67.429 1.00 69.00 87 GLU A CA 1
ATOM 687 C C . GLU A 1 87 ? 45.143 4.961 -65.904 1.00 69.00 87 GLU A C 1
ATOM 689 O O . GLU A 1 87 ? 45.127 6.071 -65.367 1.00 69.00 87 GLU A O 1
ATOM 694 N N . PHE A 1 88 ? 45.382 3.848 -65.207 1.00 69.50 88 PHE A N 1
ATOM 695 C CA . PHE A 1 88 ? 45.632 3.869 -63.769 1.00 69.50 88 PHE A CA 1
ATOM 696 C C . PHE A 1 88 ? 46.951 4.574 -63.411 1.00 69.50 88 PHE A C 1
ATOM 698 O O . PHE A 1 88 ? 47.019 5.275 -62.406 1.00 69.50 88 PHE A O 1
ATOM 705 N N . THR A 1 89 ? 48.000 4.423 -64.222 1.00 72.38 89 THR A N 1
ATOM 706 C CA . THR A 1 89 ? 49.347 4.970 -63.973 1.00 72.38 89 THR A CA 1
ATOM 707 C C . THR A 1 89 ? 49.454 6.463 -64.297 1.00 72.38 89 THR A C 1
ATOM 709 O O . THR A 1 89 ? 50.255 7.161 -63.676 1.00 72.38 89 THR A O 1
ATOM 712 N N . ILE A 1 90 ? 48.633 6.964 -65.225 1.00 78.50 90 ILE A N 1
ATOM 713 C CA . ILE A 1 90 ? 48.569 8.381 -65.615 1.00 78.50 90 ILE A CA 1
ATOM 714 C C . ILE A 1 90 ? 47.772 9.216 -64.594 1.00 78.50 90 ILE A C 1
ATOM 716 O O . ILE A 1 90 ? 47.989 10.425 -64.478 1.00 78.50 90 ILE A O 1
ATOM 720 N N . LYS A 1 91 ? 46.871 8.592 -63.821 1.00 79.75 91 LYS A N 1
ATOM 721 C CA . LYS A 1 91 ? 46.068 9.278 -62.796 1.00 79.75 91 LYS A CA 1
ATOM 722 C C . LYS A 1 91 ? 46.917 9.870 -61.669 1.00 79.75 91 LYS A C 1
ATOM 724 O O . LYS A 1 91 ? 47.938 9.317 -61.241 1.00 79.75 91 LYS A O 1
ATOM 729 N N . ARG A 1 92 ? 46.449 10.995 -61.116 1.00 84.94 92 ARG A N 1
ATOM 730 C CA . ARG A 1 92 ? 47.113 11.658 -59.985 1.00 84.94 92 ARG A CA 1
ATOM 731 C C . ARG A 1 92 ? 47.083 10.751 -58.746 1.00 84.94 92 ARG A C 1
ATOM 733 O O . ARG A 1 92 ? 46.176 9.935 -58.596 1.00 84.94 92 ARG A O 1
ATOM 740 N N . PRO A 1 93 ? 48.039 10.885 -57.807 1.00 84.06 93 PRO A N 1
ATOM 741 C CA . PRO A 1 93 ? 48.073 10.063 -56.594 1.00 84.06 93 PRO A CA 1
ATOM 742 C C . PRO A 1 93 ? 46.771 10.050 -55.775 1.00 84.06 93 PRO A C 1
ATOM 744 O O . PRO A 1 93 ? 46.470 9.030 -55.168 1.00 84.06 93 PRO A O 1
ATOM 747 N N . VAL A 1 94 ? 46.013 11.151 -55.760 1.00 85.12 94 VAL A N 1
ATOM 748 C CA . VAL A 1 94 ? 44.713 11.246 -55.067 1.00 85.12 94 VAL A CA 1
ATOM 749 C C . VAL A 1 94 ? 43.657 10.386 -55.767 1.00 85.12 94 VAL A C 1
ATOM 751 O O . VAL A 1 94 ? 43.079 9.509 -55.141 1.00 85.12 94 VAL A O 1
ATOM 754 N N . GLU A 1 95 ? 43.512 10.536 -57.083 1.00 80.62 95 GLU A N 1
ATOM 755 C CA . GLU A 1 95 ? 42.545 9.784 -57.901 1.00 80.62 95 GLU A CA 1
ATOM 756 C C . GLU A 1 95 ? 42.834 8.274 -57.893 1.00 80.62 95 GLU A C 1
ATOM 758 O O . GLU A 1 95 ? 41.921 7.456 -57.919 1.00 80.62 95 GLU A O 1
ATOM 763 N N . ARG A 1 96 ? 44.114 7.875 -57.823 1.00 80.31 96 ARG A N 1
ATOM 764 C CA . ARG A 1 96 ? 44.491 6.459 -57.668 1.00 80.31 96 ARG A CA 1
ATOM 765 C C . ARG A 1 96 ? 44.058 5.886 -56.319 1.00 80.31 96 ARG A C 1
ATOM 767 O O . ARG A 1 96 ? 43.677 4.722 -56.260 1.00 80.31 96 ARG A O 1
ATOM 774 N N . LYS A 1 97 ? 44.139 6.677 -55.243 1.00 80.75 97 LYS A N 1
ATOM 775 C CA . LYS A 1 97 ? 43.689 6.255 -53.908 1.00 80.75 97 LYS A CA 1
ATOM 776 C C . LYS A 1 97 ? 42.174 6.105 -53.851 1.00 80.75 97 LYS A C 1
ATOM 778 O O . LYS A 1 97 ? 41.720 5.143 -53.252 1.00 80.75 97 LYS A O 1
ATOM 783 N N . GLU A 1 98 ? 41.434 7.004 -54.492 1.00 79.25 98 GLU A N 1
ATOM 784 C CA . GLU A 1 98 ? 39.970 6.923 -54.600 1.00 79.25 98 GLU A CA 1
ATOM 785 C C . GLU A 1 98 ? 39.547 5.646 -55.334 1.00 79.25 98 GLU A C 1
ATOM 787 O O . GLU A 1 98 ? 38.843 4.825 -54.760 1.00 79.25 98 GLU A O 1
ATOM 792 N N . VAL A 1 99 ? 40.105 5.386 -56.523 1.00 74.56 99 VAL A N 1
ATOM 793 C CA . VAL A 1 99 ? 39.816 4.151 -57.277 1.00 74.56 99 VAL A CA 1
ATOM 794 C C . VAL A 1 99 ? 40.147 2.895 -56.460 1.00 74.56 99 VAL A C 1
ATOM 796 O O . VAL A 1 99 ? 39.397 1.927 -56.488 1.00 74.56 99 VAL A O 1
ATOM 799 N N . LEU A 1 100 ? 41.257 2.880 -55.712 1.00 75.06 100 LEU A N 1
ATOM 800 C CA . LEU A 1 100 ? 41.592 1.745 -54.845 1.00 75.06 100 LEU A CA 1
ATOM 801 C C . LEU A 1 100 ? 40.641 1.612 -53.649 1.00 75.06 100 LEU A C 1
ATOM 803 O O . LEU A 1 100 ? 40.311 0.489 -53.278 1.00 75.06 100 LEU A O 1
ATOM 807 N N . ALA A 1 101 ? 40.205 2.721 -53.052 1.00 77.06 101 ALA A N 1
ATOM 808 C CA . ALA A 1 101 ? 39.228 2.710 -51.968 1.00 77.06 101 ALA A CA 1
ATOM 809 C C . ALA A 1 101 ? 37.872 2.162 -52.441 1.00 77.06 101 ALA A C 1
ATOM 811 O O . ALA A 1 101 ? 37.259 1.375 -51.719 1.00 77.06 101 ALA A O 1
ATOM 812 N N . ASP A 1 102 ? 37.468 2.494 -53.669 1.00 74.19 102 ASP A N 1
ATOM 813 C CA . ASP A 1 102 ? 36.244 1.995 -54.298 1.00 74.19 102 ASP A CA 1
ATOM 814 C C . ASP A 1 102 ? 36.342 0.497 -54.634 1.00 74.19 102 ASP A C 1
ATOM 816 O O . ASP A 1 102 ? 35.424 -0.258 -54.321 1.00 74.19 102 ASP A O 1
ATOM 820 N N . ILE A 1 103 ? 37.477 0.028 -55.180 1.00 72.69 103 ILE A N 1
ATOM 821 C CA . ILE A 1 103 ? 37.732 -1.412 -55.430 1.00 72.69 103 ILE A CA 1
ATOM 822 C C . ILE A 1 103 ? 37.683 -2.217 -54.134 1.00 72.69 103 ILE A C 1
ATOM 824 O O . ILE A 1 103 ? 37.174 -3.336 -54.107 1.00 72.69 103 ILE A O 1
ATOM 828 N N . LEU A 1 104 ? 38.261 -1.666 -53.067 1.00 71.88 104 LEU A N 1
ATOM 829 C CA . LEU A 1 104 ? 38.303 -2.303 -51.755 1.00 71.88 104 LEU A CA 1
ATOM 830 C C . LEU A 1 104 ? 36.981 -2.155 -50.986 1.00 71.88 104 LEU A C 1
ATOM 832 O O . LEU A 1 104 ? 36.856 -2.732 -49.908 1.00 71.88 104 LEU A O 1
ATOM 836 N N . GLY A 1 105 ? 36.008 -1.407 -51.519 1.00 71.56 105 GLY A N 1
ATOM 837 C CA . GLY A 1 105 ? 34.698 -1.203 -50.904 1.00 71.56 105 GLY A CA 1
ATOM 838 C C . GLY A 1 105 ? 34.758 -0.470 -49.564 1.00 71.56 105 GLY A C 1
ATOM 839 O O . GLY A 1 105 ? 33.949 -0.748 -48.682 1.00 71.56 105 GLY A O 1
ATOM 840 N N . LEU A 1 106 ? 35.721 0.439 -49.373 1.00 78.69 106 LEU A N 1
ATOM 841 C CA . LEU A 1 106 ? 35.938 1.089 -48.073 1.00 78.69 106 LEU A CA 1
ATOM 842 C C . LEU A 1 106 ? 34.766 1.984 -47.638 1.00 78.69 106 LEU A C 1
ATOM 844 O O . LEU A 1 106 ? 34.549 2.150 -46.441 1.00 78.69 106 LEU A O 1
ATOM 848 N N . SER A 1 107 ? 33.962 2.470 -48.587 1.00 77.62 107 SER A N 1
ATOM 849 C CA . SER A 1 107 ? 32.730 3.230 -48.328 1.00 77.62 107 SER A CA 1
ATOM 850 C C . SER A 1 107 ? 31.694 2.460 -47.499 1.00 77.62 107 SER A C 1
ATOM 852 O O . SER A 1 107 ? 30.916 3.069 -46.769 1.00 77.62 107 SER A O 1
ATOM 854 N N . PHE A 1 108 ? 31.715 1.123 -47.533 1.00 77.25 108 PHE A N 1
ATOM 855 C CA . PHE A 1 108 ? 30.850 0.288 -46.697 1.00 77.25 108 PHE A CA 1
ATOM 856 C C . PHE A 1 108 ? 31.107 0.495 -4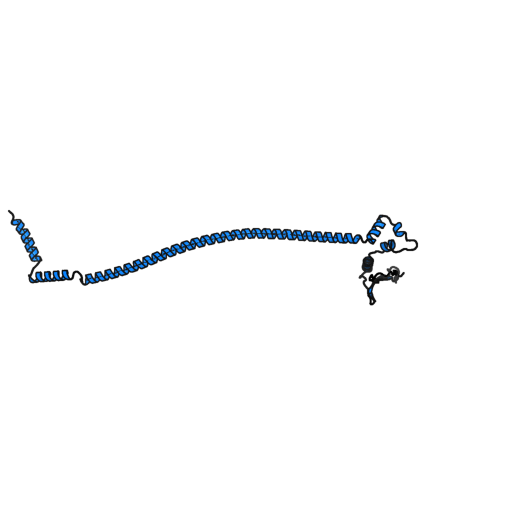5.195 1.00 77.25 108 PHE A C 1
ATOM 858 O O . PHE A 1 108 ? 30.176 0.452 -44.392 1.00 77.25 108 PHE A O 1
ATOM 865 N N . TYR A 1 109 ? 32.358 0.749 -44.799 1.00 83.81 109 TYR A N 1
ATOM 866 C CA . TYR A 1 109 ? 32.696 0.996 -43.396 1.00 83.81 109 TYR A CA 1
ATOM 867 C C . TYR A 1 109 ? 32.200 2.360 -42.917 1.00 83.81 109 TYR A C 1
ATOM 869 O O . TYR A 1 109 ? 31.748 2.461 -41.778 1.00 83.81 109 TYR A O 1
ATOM 877 N N . ASP A 1 110 ? 32.212 3.372 -43.788 1.00 84.38 110 ASP A N 1
ATOM 878 C CA . ASP A 1 110 ? 31.646 4.689 -43.483 1.00 84.38 110 ASP A CA 1
ATOM 879 C C . ASP A 1 110 ? 30.121 4.597 -43.278 1.00 84.38 110 ASP A C 1
ATOM 881 O O . ASP A 1 110 ? 29.569 5.211 -42.361 1.00 84.38 110 ASP A O 1
ATOM 885 N N . GLU A 1 111 ? 29.427 3.775 -44.078 1.00 87.50 111 GLU A N 1
ATOM 886 C CA . GLU A 1 111 ? 27.994 3.502 -43.895 1.00 87.50 111 GLU A CA 1
ATOM 887 C C . GLU A 1 111 ? 27.708 2.788 -42.566 1.00 87.50 111 GLU A C 1
ATOM 889 O O . GLU A 1 111 ? 26.794 3.184 -41.836 1.00 87.50 111 GLU A O 1
ATOM 894 N N . LEU A 1 112 ? 28.499 1.765 -42.222 1.00 90.06 112 LEU A N 1
ATOM 895 C CA . LEU A 1 112 ? 28.379 1.060 -40.944 1.00 90.06 112 LEU A CA 1
ATOM 896 C C . LEU A 1 112 ? 28.661 1.976 -39.749 1.00 90.06 112 LEU A C 1
ATOM 898 O O . LEU A 1 112 ? 27.948 1.906 -38.749 1.00 90.06 112 LEU A O 1
ATOM 902 N N . GLU A 1 113 ? 29.668 2.848 -39.842 1.00 93.50 113 GLU A N 1
ATOM 903 C CA . GLU A 1 113 ? 29.955 3.837 -38.803 1.00 93.50 113 GLU A CA 1
ATOM 904 C C . GLU A 1 113 ? 28.771 4.796 -38.622 1.00 93.50 113 GLU A C 1
ATOM 906 O O . GLU A 1 113 ? 28.351 5.057 -37.491 1.00 93.50 113 GLU A O 1
ATOM 911 N N . GLY A 1 114 ? 28.195 5.281 -39.726 1.00 94.56 114 GLY A N 1
ATOM 912 C CA . GLY A 1 114 ? 26.998 6.118 -39.702 1.00 94.56 114 GLY A CA 1
ATOM 913 C C . GLY A 1 114 ? 25.827 5.429 -39.000 1.00 94.56 114 GLY A C 1
ATOM 914 O O . GLY A 1 114 ? 25.225 6.004 -38.092 1.00 94.56 114 GLY A O 1
ATOM 915 N N . GLN A 1 115 ? 25.547 4.172 -39.354 1.00 94.81 115 GLN A N 1
ATOM 916 C CA . GLN A 1 115 ? 24.493 3.379 -38.715 1.00 94.81 115 GLN A CA 1
ATOM 917 C C . GLN A 1 115 ? 24.754 3.160 -37.220 1.00 94.81 115 GLN A C 1
ATOM 919 O O . GLN A 1 115 ? 23.840 3.308 -36.410 1.00 94.81 115 GLN A O 1
ATOM 924 N N . ALA A 1 116 ? 25.995 2.848 -36.842 1.00 95.25 116 ALA A N 1
ATOM 925 C CA . ALA A 1 116 ? 26.372 2.646 -35.448 1.00 95.25 116 ALA A CA 1
ATOM 926 C C . ALA A 1 116 ? 26.212 3.929 -34.618 1.00 95.25 116 ALA A C 1
ATOM 928 O O . ALA A 1 116 ? 25.715 3.870 -33.494 1.00 95.25 116 ALA A O 1
ATOM 929 N N . ARG A 1 117 ? 26.581 5.093 -35.171 1.00 96.94 117 ARG A N 1
ATOM 930 C CA . ARG A 1 117 ? 26.404 6.394 -34.505 1.00 96.94 117 ARG A CA 1
ATOM 931 C C . ARG A 1 117 ? 24.935 6.748 -34.308 1.00 96.94 117 ARG A C 1
ATOM 933 O O . ARG A 1 117 ? 24.569 7.187 -33.220 1.00 96.94 117 ARG A O 1
ATOM 940 N N . GLU A 1 118 ? 24.099 6.543 -35.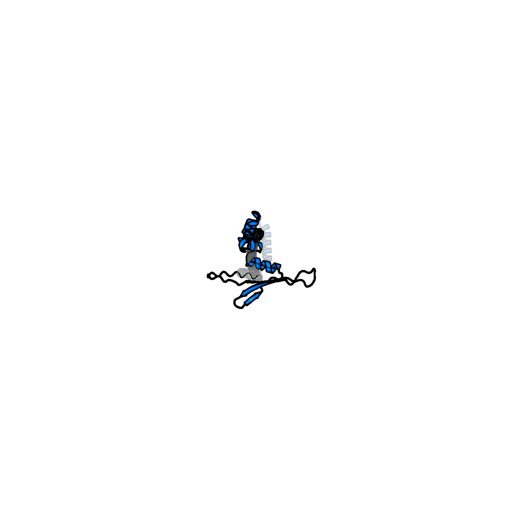323 1.00 96.69 118 GLU A N 1
ATOM 941 C CA . GLU A 1 118 ? 22.658 6.783 -35.196 1.00 96.69 118 GLU A CA 1
ATOM 942 C C . GLU A 1 118 ? 22.025 5.838 -34.167 1.00 96.69 118 GLU A C 1
ATOM 944 O O . GLU A 1 118 ? 21.262 6.286 -33.312 1.00 96.69 118 GLU A O 1
ATOM 949 N N . LEU A 1 119 ? 22.404 4.554 -34.166 1.00 96.81 119 LEU A N 1
ATOM 950 C CA . LEU A 1 119 ? 21.933 3.597 -33.163 1.00 96.81 119 LEU A CA 1
ATOM 951 C C . LEU A 1 119 ? 22.360 3.996 -31.744 1.00 96.81 119 LEU A C 1
ATOM 953 O O . LEU A 1 119 ? 21.531 3.994 -30.837 1.00 96.81 119 LEU A O 1
ATOM 957 N N . ALA A 1 120 ? 23.626 4.375 -31.555 1.00 97.06 120 ALA A N 1
ATOM 958 C CA . ALA A 1 120 ? 24.138 4.820 -30.262 1.00 97.06 120 ALA A CA 1
ATOM 959 C C . ALA A 1 120 ? 23.393 6.064 -29.761 1.00 97.06 120 ALA A C 1
ATOM 961 O O . ALA A 1 120 ? 23.028 6.144 -28.592 1.00 97.06 120 ALA A O 1
ATOM 962 N N . LYS A 1 121 ? 23.105 7.015 -30.656 1.00 97.62 121 LYS A N 1
ATOM 963 C CA . LYS A 1 121 ? 22.336 8.215 -30.323 1.00 97.62 121 LYS A CA 1
ATOM 964 C C . LYS A 1 121 ? 20.905 7.879 -29.900 1.00 97.62 121 LYS A C 1
ATOM 966 O O . LYS A 1 121 ? 20.430 8.439 -28.918 1.00 97.62 121 LYS A O 1
ATOM 971 N N . LEU A 1 122 ? 20.233 6.970 -30.610 1.00 97.19 122 LEU A N 1
ATOM 972 C CA . LEU A 1 122 ? 18.889 6.511 -30.245 1.00 97.19 122 LEU A CA 1
ATOM 973 C C . LEU A 1 122 ? 18.885 5.848 -28.862 1.00 97.19 122 LEU A C 1
ATOM 975 O O . LEU A 1 122 ? 18.069 6.211 -28.016 1.00 97.19 122 LEU A O 1
ATOM 979 N N . GLN A 1 123 ? 19.837 4.948 -28.606 1.00 96.88 123 GLN A N 1
ATOM 980 C CA . GLN A 1 123 ? 19.969 4.279 -27.311 1.00 96.88 123 GLN A CA 1
ATOM 981 C C . GLN A 1 123 ? 20.265 5.259 -26.173 1.00 96.88 123 GLN A C 1
ATOM 983 O O . GLN A 1 123 ? 19.694 5.124 -25.096 1.00 96.88 123 GLN A O 1
ATOM 988 N N . GLU A 1 124 ? 21.103 6.272 -26.404 1.00 97.19 124 GLU A N 1
ATOM 989 C CA . GLU A 1 124 ? 21.390 7.296 -25.395 1.00 97.19 124 GLU A CA 1
ATOM 990 C C . GLU A 1 124 ? 20.134 8.115 -25.060 1.00 97.19 124 GLU A C 1
ATOM 992 O O . GLU A 1 124 ? 19.857 8.386 -23.892 1.00 97.19 124 GLU A O 1
ATOM 997 N N . THR A 1 125 ? 19.325 8.462 -26.069 1.00 97.56 125 THR A N 1
ATOM 998 C CA . THR A 1 125 ? 18.054 9.163 -25.830 1.00 97.56 125 THR A CA 1
ATOM 999 C C . THR A 1 125 ? 17.037 8.302 -25.086 1.00 97.56 125 THR A C 1
ATOM 1001 O O . THR A 1 125 ? 16.367 8.805 -24.186 1.00 97.56 125 THR A O 1
ATOM 1004 N N . GLU A 1 126 ? 16.941 7.014 -25.418 1.00 97.69 126 GLU A N 1
ATOM 1005 C CA . GLU A 1 126 ? 16.053 6.068 -24.735 1.00 97.69 126 GLU A CA 1
ATOM 1006 C C . GLU A 1 126 ? 16.489 5.861 -23.281 1.00 97.69 126 GLU A C 1
ATOM 1008 O O . GLU A 1 126 ? 15.670 5.933 -22.367 1.00 97.69 126 GLU A O 1
ATOM 1013 N N . LYS A 1 127 ? 17.795 5.702 -23.047 1.00 97.94 127 LYS A N 1
ATOM 1014 C CA . LYS A 1 127 ? 18.370 5.606 -21.706 1.00 97.94 127 LYS A CA 1
ATOM 1015 C C . LYS A 1 127 ? 18.041 6.841 -20.867 1.00 97.94 127 LYS A C 1
ATOM 1017 O O . LYS A 1 127 ? 17.551 6.685 -19.755 1.00 97.94 127 LYS A O 1
ATOM 1022 N N . ALA A 1 128 ? 18.244 8.048 -21.397 1.00 97.75 128 ALA A N 1
ATOM 1023 C CA . ALA A 1 128 ? 17.942 9.283 -20.672 1.00 97.75 128 ALA A CA 1
ATOM 1024 C C . ALA A 1 128 ? 16.444 9.413 -20.321 1.00 97.75 128 ALA A C 1
ATOM 1026 O O . ALA A 1 128 ? 16.087 9.874 -19.234 1.00 97.75 128 ALA A O 1
ATOM 1027 N N . GLN A 1 129 ? 15.554 8.974 -21.218 1.00 97.69 129 GLN A N 1
ATOM 1028 C CA . GLN A 1 129 ? 14.110 8.932 -20.958 1.00 97.69 129 GLN A CA 1
ATOM 1029 C C . GLN A 1 129 ? 13.755 7.927 -19.857 1.00 97.69 129 GLN A C 1
ATOM 1031 O O . GLN A 1 129 ? 12.966 8.243 -18.964 1.00 97.69 129 GLN A O 1
ATOM 1036 N N . LEU A 1 130 ? 14.353 6.734 -19.895 1.00 97.56 130 LEU A N 1
ATOM 1037 C CA . LEU A 1 130 ? 14.160 5.711 -18.868 1.00 97.56 130 LEU A CA 1
ATOM 1038 C C . LEU A 1 130 ? 14.703 6.164 -17.510 1.00 97.56 130 LEU A C 1
ATOM 1040 O O . LEU A 1 130 ? 14.022 5.978 -16.510 1.00 97.56 130 LEU A O 1
ATOM 1044 N N . GLU A 1 131 ? 15.874 6.801 -17.464 1.00 97.81 131 GLU A N 1
ATOM 1045 C CA . GLU A 1 131 ? 16.446 7.358 -16.232 1.00 97.81 131 GLU A CA 1
ATOM 1046 C C . GLU A 1 131 ? 15.534 8.424 -15.617 1.00 97.81 131 GLU A C 1
ATOM 1048 O O . GLU A 1 131 ? 15.277 8.386 -14.417 1.00 97.81 131 GLU A O 1
ATOM 1053 N N . THR A 1 132 ? 14.974 9.314 -16.443 1.00 97.88 132 THR A N 1
ATOM 1054 C CA . THR A 1 132 ? 13.993 10.314 -15.985 1.00 97.88 132 THR A CA 1
ATOM 1055 C C . THR A 1 132 ? 12.741 9.635 -15.425 1.00 97.88 132 THR A C 1
ATOM 1057 O O . THR A 1 132 ? 12.306 9.948 -14.325 1.00 97.88 132 THR A O 1
ATOM 1060 N N . THR A 1 133 ? 12.213 8.635 -16.136 1.00 97.94 133 THR A N 1
ATOM 1061 C CA . THR A 1 133 ? 11.025 7.883 -15.698 1.00 97.94 133 THR A CA 1
ATOM 1062 C C . THR A 1 133 ? 11.274 7.142 -14.381 1.00 97.94 133 THR A C 1
ATOM 1064 O O . THR A 1 133 ? 10.406 7.101 -13.516 1.00 97.94 133 THR A O 1
ATOM 1067 N N . ILE A 1 134 ? 12.461 6.551 -14.210 1.00 98.00 134 ILE A N 1
ATOM 1068 C CA . ILE A 1 134 ? 12.856 5.881 -12.965 1.00 98.00 134 ILE A CA 1
ATOM 1069 C C . ILE A 1 134 ? 12.926 6.888 -11.817 1.00 98.00 134 ILE A C 1
ATOM 1071 O O . ILE A 1 134 ? 12.461 6.573 -10.723 1.00 98.00 134 ILE A O 1
ATOM 1075 N N . GLN A 1 135 ? 13.479 8.078 -12.060 1.00 98.06 135 GLN A N 1
ATOM 1076 C CA . GLN A 1 135 ? 13.542 9.128 -11.049 1.00 98.06 135 GLN A CA 1
ATOM 1077 C C . GLN A 1 135 ? 12.137 9.575 -10.628 1.00 98.06 135 GLN A C 1
ATOM 1079 O O . GLN A 1 135 ? 11.846 9.573 -9.435 1.00 98.06 135 GLN A O 1
ATOM 1084 N N . ASP A 1 136 ? 11.248 9.846 -11.587 1.00 97.81 136 ASP A N 1
ATOM 1085 C CA . ASP A 1 136 ? 9.865 10.252 -11.309 1.00 97.81 136 ASP A CA 1
ATOM 1086 C C . ASP A 1 136 ? 9.114 9.185 -10.490 1.00 97.81 136 ASP A C 1
ATOM 1088 O O . ASP A 1 136 ? 8.446 9.499 -9.504 1.00 97.81 136 ASP A O 1
ATOM 1092 N N . ILE A 1 137 ? 9.267 7.904 -10.854 1.00 97.50 137 ILE A N 1
ATOM 1093 C CA . ILE A 1 137 ? 8.674 6.780 -10.111 1.00 97.50 137 ILE A CA 1
ATOM 1094 C C . ILE A 1 137 ? 9.267 6.680 -8.702 1.00 97.50 137 ILE A C 1
ATOM 1096 O O . ILE A 1 137 ? 8.541 6.384 -7.753 1.00 97.50 137 ILE A O 1
ATOM 1100 N N . SER A 1 138 ? 10.576 6.896 -8.548 1.00 97.38 138 SER A N 1
ATOM 1101 C CA . SER A 1 138 ? 11.233 6.868 -7.239 1.00 97.38 138 SER A CA 1
ATOM 1102 C C . SER A 1 138 ? 10.689 7.966 -6.326 1.00 97.38 138 SER A C 1
ATOM 1104 O O . SER A 1 138 ? 10.363 7.689 -5.172 1.00 97.38 138 SER A O 1
ATOM 1106 N N . ASP A 1 139 ? 10.538 9.180 -6.853 1.00 97.50 139 ASP A N 1
ATOM 1107 C CA . ASP A 1 139 ? 10.027 10.328 -6.104 1.00 97.50 139 ASP A CA 1
ATOM 1108 C C . ASP A 1 139 ? 8.555 10.121 -5.707 1.00 97.50 139 ASP A C 1
ATOM 1110 O O . ASP A 1 139 ? 8.173 10.370 -4.559 1.00 97.50 139 ASP A O 1
ATOM 1114 N N . GLU A 1 140 ? 7.724 9.593 -6.615 1.00 97.62 140 GLU A N 1
ATOM 1115 C CA . GLU A 1 140 ? 6.334 9.230 -6.307 1.00 97.62 140 GLU A CA 1
ATOM 1116 C C . GLU A 1 140 ? 6.265 8.155 -5.212 1.00 97.62 140 GLU A C 1
ATOM 1118 O O . GLU A 1 140 ? 5.452 8.241 -4.287 1.00 97.62 140 GLU A O 1
ATOM 1123 N N . LEU A 1 141 ? 7.136 7.148 -5.287 1.00 97.56 141 LEU A N 1
ATOM 1124 C CA . LEU A 1 141 ? 7.180 6.052 -4.329 1.00 97.56 141 LEU A CA 1
ATOM 1125 C C . LEU A 1 141 ? 7.604 6.533 -2.936 1.00 97.56 141 LEU A C 1
ATOM 1127 O O . LEU A 1 141 ? 7.028 6.092 -1.940 1.00 97.56 141 LEU A O 1
ATOM 1131 N N . ASP A 1 142 ? 8.558 7.456 -2.847 1.00 97.56 142 ASP A N 1
ATOM 1132 C CA . ASP A 1 142 ? 8.962 8.046 -1.572 1.00 97.56 142 ASP A CA 1
ATOM 1133 C C . ASP A 1 142 ? 7.863 8.940 -0.982 1.00 97.56 142 ASP A C 1
ATOM 1135 O O . ASP A 1 142 ? 7.569 8.839 0.213 1.00 97.56 142 ASP A O 1
ATOM 1139 N N . GLN A 1 143 ? 7.151 9.708 -1.811 1.00 97.00 143 GLN A N 1
ATOM 1140 C CA . GLN A 1 143 ? 5.973 10.455 -1.363 1.00 97.00 143 GLN A CA 1
ATOM 1141 C C . GLN A 1 143 ? 4.875 9.522 -0.826 1.00 97.00 143 GLN A C 1
ATOM 1143 O O . GLN A 1 143 ? 4.270 9.799 0.213 1.00 97.00 143 GLN A O 1
ATOM 1148 N N . LYS A 1 144 ? 4.635 8.390 -1.501 1.00 96.81 144 LYS A N 1
ATOM 1149 C CA . LYS A 1 144 ? 3.658 7.380 -1.070 1.00 96.81 144 LYS A CA 1
ATOM 1150 C C . LYS A 1 144 ? 4.050 6.699 0.237 1.00 96.81 144 LYS A C 1
ATOM 1152 O O . LYS A 1 144 ? 3.168 6.419 1.045 1.00 96.81 144 LYS A O 1
ATOM 1157 N N . LYS A 1 145 ? 5.341 6.455 0.482 1.00 97.25 145 LYS A N 1
ATOM 1158 C CA . LYS A 1 145 ? 5.815 5.938 1.778 1.00 97.25 145 LYS A CA 1
ATOM 1159 C C . LYS A 1 145 ? 5.520 6.912 2.913 1.00 97.25 145 LYS A C 1
ATOM 1161 O O . LYS A 1 145 ? 4.999 6.484 3.935 1.00 97.25 145 LYS A O 1
ATOM 1166 N N . ILE A 1 146 ? 5.801 8.201 2.718 1.00 97.00 146 ILE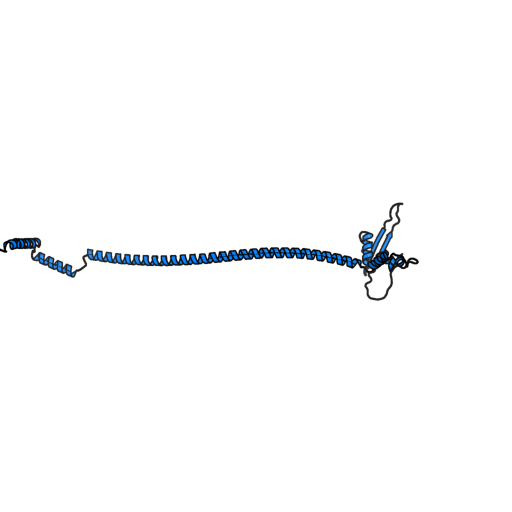 A N 1
ATOM 1167 C CA . ILE A 1 146 ? 5.527 9.235 3.728 1.00 97.00 146 ILE A CA 1
ATOM 1168 C C . ILE A 1 146 ? 4.022 9.307 4.026 1.00 97.00 146 ILE A C 1
ATOM 1170 O O . ILE A 1 146 ? 3.619 9.370 5.186 1.00 97.00 146 ILE A O 1
ATOM 1174 N N . GLU A 1 147 ? 3.183 9.261 2.988 1.00 97.12 147 GLU A N 1
ATOM 1175 C CA . GLU A 1 147 ? 1.724 9.217 3.136 1.00 97.12 147 GLU A CA 1
ATOM 1176 C C . GLU A 1 147 ? 1.282 7.975 3.933 1.00 97.12 147 GLU A C 1
ATOM 1178 O O . GLU A 1 147 ? 0.515 8.101 4.885 1.00 97.12 147 GLU A O 1
ATOM 1183 N N . LEU A 1 148 ? 1.814 6.790 3.611 1.00 97.19 148 LEU A N 1
ATOM 1184 C CA . LEU A 1 148 ? 1.517 5.551 4.336 1.00 97.19 148 LEU A CA 1
ATOM 1185 C C . LEU A 1 148 ? 1.939 5.608 5.807 1.00 97.19 148 LEU A C 1
ATOM 1187 O O . LEU A 1 148 ? 1.157 5.211 6.666 1.00 97.19 148 LEU A O 1
ATOM 1191 N N . GLU A 1 149 ? 3.131 6.122 6.111 1.00 97.12 149 GLU A N 1
ATOM 1192 C CA . GLU A 1 149 ? 3.588 6.302 7.495 1.00 97.12 149 GLU A CA 1
ATOM 1193 C C . GLU A 1 149 ? 2.686 7.277 8.266 1.00 97.12 149 GLU A C 1
ATOM 1195 O O . GLU A 1 149 ? 2.381 7.052 9.438 1.00 97.12 149 GLU A O 1
ATOM 1200 N N . SER A 1 150 ? 2.212 8.348 7.623 1.00 97.12 150 SER A N 1
ATOM 1201 C CA . SER A 1 150 ? 1.241 9.267 8.229 1.00 97.12 150 SER A CA 1
ATOM 1202 C C . SER A 1 150 ? -0.081 8.564 8.538 1.00 97.12 150 SER A C 1
ATOM 1204 O O . SER A 1 150 ? -0.594 8.688 9.649 1.00 97.12 150 SER A O 1
ATOM 1206 N N . LEU A 1 151 ? -0.620 7.800 7.583 1.00 97.38 151 LEU A N 1
ATOM 1207 C CA . LEU A 1 151 ? -1.873 7.067 7.769 1.00 97.38 151 LEU A CA 1
ATOM 1208 C C . LEU A 1 151 ? -1.755 5.999 8.864 1.00 97.38 151 LEU A C 1
ATOM 1210 O O . LEU A 1 151 ? -2.682 5.840 9.653 1.00 97.38 151 LEU A O 1
ATOM 1214 N N . ASP A 1 152 ? -0.629 5.292 8.949 1.00 97.44 152 ASP A N 1
ATOM 1215 C CA . ASP A 1 152 ? -0.391 4.289 9.994 1.00 97.44 152 ASP A CA 1
ATOM 1216 C C . ASP A 1 152 ? -0.348 4.933 11.393 1.00 97.44 152 ASP A C 1
ATOM 1218 O O . ASP A 1 152 ? -0.979 4.463 12.345 1.00 97.44 152 ASP A O 1
ATOM 1222 N N . ASN A 1 153 ? 0.296 6.099 11.506 1.00 97.12 153 ASN A N 1
ATOM 1223 C CA . ASN A 1 153 ? 0.276 6.896 12.733 1.00 97.12 153 ASN A CA 1
ATOM 1224 C C . ASN A 1 153 ? -1.141 7.378 13.097 1.00 97.12 153 ASN A C 1
ATOM 1226 O O . ASN A 1 153 ? -1.510 7.379 14.271 1.00 97.12 153 ASN A O 1
ATOM 1230 N N . GLU A 1 154 ? -1.962 7.769 12.122 1.00 97.88 154 GLU A N 1
ATOM 1231 C CA . GLU A 1 154 ? -3.360 8.137 12.377 1.00 97.88 154 GLU A CA 1
ATOM 1232 C C . GLU A 1 154 ? -4.198 6.935 12.829 1.00 97.88 154 GLU A C 1
ATOM 1234 O O . GLU A 1 154 ? -4.956 7.038 13.796 1.00 97.88 154 GLU A O 1
ATOM 1239 N N . ILE A 1 155 ? -4.036 5.777 12.182 1.00 97.88 155 ILE A N 1
ATOM 1240 C CA . ILE A 1 155 ? -4.734 4.538 12.546 1.00 97.88 155 ILE A CA 1
ATOM 1241 C C . ILE A 1 155 ? -4.398 4.148 13.984 1.00 97.88 155 ILE A C 1
ATOM 1243 O O . ILE A 1 155 ? -5.309 3.936 14.784 1.00 97.88 155 ILE A O 1
ATOM 1247 N N . THR A 1 156 ? -3.118 4.129 14.354 1.00 97.81 156 THR A N 1
ATOM 1248 C CA . THR A 1 156 ? -2.700 3.789 15.724 1.00 97.81 156 THR A CA 1
ATOM 1249 C C . THR A 1 156 ? -3.244 4.784 16.760 1.00 97.81 156 THR A C 1
ATOM 1251 O O . THR A 1 156 ? -3.677 4.389 17.850 1.00 97.81 156 THR A O 1
ATOM 1254 N N . GLN A 1 157 ? -3.319 6.079 16.433 1.00 97.56 157 GLN A N 1
ATOM 1255 C CA . GLN A 1 157 ? -3.979 7.074 17.287 1.00 97.56 157 GLN A CA 1
ATOM 1256 C C . GLN A 1 157 ? -5.487 6.820 17.427 1.00 97.56 157 GLN A C 1
ATOM 1258 O O . GLN A 1 157 ? -6.035 6.916 18.530 1.00 97.56 157 GLN A O 1
ATOM 1263 N N . PHE A 1 158 ? -6.178 6.465 16.343 1.00 97.69 158 PHE A N 1
ATOM 1264 C CA . PHE A 1 158 ? -7.599 6.131 16.411 1.00 97.69 158 PHE A CA 1
ATOM 1265 C C . PHE A 1 158 ? -7.854 4.845 17.196 1.00 97.69 158 PHE A C 1
ATOM 1267 O O . PHE A 1 158 ? -8.774 4.810 18.012 1.00 97.69 158 PHE A O 1
ATOM 1274 N N . GLU A 1 159 ? -7.029 3.816 17.022 1.00 97.88 159 GLU A N 1
ATOM 1275 C CA . GLU A 1 159 ? -7.132 2.559 17.764 1.00 97.88 159 GLU A CA 1
ATOM 1276 C C . GLU A 1 159 ? -6.910 2.759 19.265 1.00 97.88 159 GLU A C 1
ATOM 1278 O O . GLU A 1 159 ? -7.668 2.238 20.088 1.00 97.88 159 GLU A O 1
ATOM 1283 N N . THR A 1 160 ? -5.899 3.545 19.647 1.00 97.81 160 THR A N 1
ATOM 1284 C CA . THR A 1 160 ? -5.641 3.855 21.061 1.00 97.81 160 THR A CA 1
ATOM 1285 C C . THR A 1 160 ? -6.805 4.619 21.685 1.00 97.81 160 THR A C 1
ATOM 1287 O O . THR A 1 160 ? -7.258 4.250 22.772 1.00 97.81 160 THR A O 1
ATOM 1290 N N . ARG A 1 161 ? -7.356 5.617 20.983 1.00 98.06 161 ARG A N 1
ATOM 1291 C CA . ARG A 1 161 ? -8.537 6.362 21.439 1.00 98.06 161 ARG A CA 1
ATOM 1292 C C . ARG A 1 161 ? -9.769 5.470 21.562 1.00 98.06 161 ARG A C 1
ATOM 1294 O O . ARG A 1 161 ? -10.438 5.492 22.591 1.00 98.06 161 ARG A O 1
ATOM 1301 N N . LEU A 1 162 ? -10.028 4.632 20.561 1.00 98.06 162 LEU A N 1
ATOM 1302 C CA . LEU A 1 162 ? -11.152 3.699 20.563 1.00 98.06 162 LEU A CA 1
ATOM 1303 C C . LEU A 1 162 ? -11.065 2.718 21.738 1.00 98.06 162 LEU A C 1
ATOM 1305 O O . LEU A 1 162 ? -12.067 2.450 22.402 1.00 98.06 162 LEU A O 1
ATOM 1309 N N . ASN A 1 163 ? -9.869 2.204 22.029 1.00 97.81 163 ASN A N 1
ATOM 1310 C CA . ASN A 1 163 ? -9.648 1.311 23.163 1.00 97.81 163 ASN A CA 1
ATOM 1311 C C . ASN A 1 163 ? -9.867 2.015 24.510 1.00 97.81 163 ASN A C 1
ATOM 1313 O O . ASN A 1 163 ? -10.474 1.429 25.410 1.00 97.81 163 ASN A O 1
ATOM 1317 N N . GLN A 1 164 ? -9.433 3.272 24.647 1.00 97.69 164 GLN A N 1
ATOM 1318 C CA . GLN A 1 164 ? -9.696 4.083 25.841 1.00 97.69 164 GLN A CA 1
ATOM 1319 C C . GLN A 1 164 ? -11.195 4.345 26.031 1.00 97.69 164 GLN A C 1
ATOM 1321 O O . GLN A 1 164 ? -11.725 4.132 27.125 1.00 97.69 164 GLN A O 1
ATOM 1326 N N . ASP A 1 165 ? -11.891 4.741 24.966 1.00 97.69 165 ASP A N 1
ATOM 1327 C CA . ASP A 1 165 ? -13.329 5.008 24.997 1.00 97.69 165 ASP A CA 1
ATOM 1328 C C . ASP A 1 165 ? -14.119 3.737 25.326 1.00 97.69 165 ASP A C 1
ATOM 1330 O O . ASP A 1 165 ? -15.013 3.761 26.177 1.00 97.69 165 ASP A O 1
ATOM 1334 N N . LYS A 1 166 ? -13.736 2.597 24.737 1.00 98.06 166 LYS A N 1
ATOM 1335 C CA . LYS A 1 166 ? -14.321 1.286 25.041 1.00 98.06 166 LYS A CA 1
ATOM 1336 C C . LYS A 1 166 ? -14.127 0.907 26.508 1.00 98.06 166 LYS A C 1
ATOM 1338 O O . LYS A 1 166 ? -15.090 0.504 27.158 1.00 98.06 166 LYS A O 1
ATOM 1343 N N . ALA A 1 167 ? -12.918 1.064 27.049 1.00 97.75 167 ALA A N 1
ATOM 1344 C CA . ALA A 1 167 ? -12.639 0.778 28.455 1.00 97.75 167 ALA A CA 1
ATOM 1345 C C . ALA A 1 167 ? -13.444 1.692 29.396 1.00 97.75 167 ALA A C 1
ATOM 1347 O O . ALA A 1 167 ? -14.024 1.222 30.378 1.00 97.75 167 ALA A O 1
ATOM 1348 N N . SER A 1 168 ? -13.547 2.987 29.072 1.00 97.88 168 SER A N 1
ATOM 1349 C CA . SER A 1 168 ? -14.354 3.950 29.830 1.00 97.88 168 SER A CA 1
ATOM 1350 C C . SER A 1 168 ? -15.840 3.585 29.812 1.00 97.88 168 SER A C 1
ATOM 1352 O O . SER A 1 168 ? -16.486 3.552 30.862 1.00 97.88 168 SER A O 1
ATOM 1354 N N . ALA A 1 169 ? -16.382 3.266 28.635 1.00 97.81 169 ALA A N 1
ATOM 1355 C CA . ALA A 1 169 ? -17.772 2.858 28.474 1.00 97.81 169 ALA A CA 1
ATOM 1356 C C . ALA A 1 169 ? -18.072 1.556 29.229 1.00 97.81 169 ALA A C 1
ATOM 1358 O O . ALA A 1 169 ? -19.092 1.468 29.910 1.00 97.81 169 ALA A O 1
ATOM 1359 N N . GLN A 1 170 ? -17.168 0.575 29.174 1.00 98.00 170 GLN A N 1
ATOM 1360 C CA . GLN A 1 170 ? -17.328 -0.697 29.875 1.00 98.00 170 GLN A CA 1
ATOM 1361 C C . GLN A 1 170 ? -17.288 -0.529 31.401 1.00 98.00 170 GLN A C 1
ATOM 1363 O O . GLN A 1 170 ? -18.110 -1.119 32.099 1.00 98.00 170 GLN A O 1
ATOM 1368 N N . SER A 1 171 ? -16.400 0.325 31.918 1.00 97.81 171 SER A N 1
ATOM 1369 C CA . SER A 1 171 ? -16.369 0.677 33.344 1.00 97.81 171 SER A CA 1
ATOM 1370 C C . SER A 1 171 ? -17.675 1.345 33.790 1.00 97.81 171 SER A C 1
ATOM 1372 O O . SER A 1 171 ? -18.307 0.903 34.749 1.00 97.81 171 SER A O 1
ATOM 1374 N N . LYS A 1 172 ? -18.153 2.346 33.035 1.00 97.88 172 LYS A N 1
ATOM 1375 C CA . LYS A 1 172 ? -19.436 3.016 33.309 1.00 97.88 172 LYS A CA 1
ATOM 1376 C C . LYS A 1 172 ? -20.613 2.041 33.280 1.00 97.88 172 LYS A C 1
ATOM 1378 O O . LYS A 1 172 ? -21.456 2.090 34.170 1.00 97.88 172 LYS A O 1
ATOM 1383 N N . ALA A 1 173 ? -20.659 1.148 32.292 1.00 98.06 173 ALA A N 1
ATOM 1384 C CA . ALA A 1 173 ? -21.698 0.128 32.190 1.00 98.06 173 ALA A CA 1
ATOM 1385 C C . ALA A 1 173 ? -21.681 -0.824 33.397 1.00 98.06 173 ALA A C 1
ATOM 1387 O O . ALA A 1 173 ? -22.738 -1.129 33.944 1.00 98.06 173 ALA A O 1
ATOM 1388 N N . SER A 1 174 ? -20.495 -1.237 33.858 1.00 98.06 174 SER A N 1
ATOM 1389 C CA . SER A 1 174 ? -20.354 -2.074 35.055 1.00 98.06 174 SER A CA 1
ATOM 1390 C C . SER A 1 174 ? -20.868 -1.370 36.313 1.00 98.06 174 SER A C 1
ATOM 1392 O O . SER A 1 174 ? -21.598 -1.977 37.092 1.00 98.06 174 SER A O 1
ATOM 1394 N N . ILE A 1 175 ? -20.528 -0.089 36.498 1.00 98.00 175 ILE A N 1
ATOM 1395 C CA . ILE A 1 175 ? -20.992 0.710 37.644 1.00 98.00 175 ILE A CA 1
ATOM 1396 C C . ILE A 1 175 ? -22.517 0.847 37.616 1.00 98.00 175 ILE A C 1
ATOM 1398 O O . ILE A 1 175 ? -23.174 0.594 38.622 1.00 98.00 175 ILE A O 1
ATOM 1402 N N . LEU A 1 176 ? -23.091 1.203 36.464 1.00 97.94 176 LEU A N 1
ATOM 1403 C CA . LEU A 1 176 ? -24.542 1.337 36.313 1.00 97.94 176 LEU A CA 1
ATOM 1404 C C . LEU A 1 176 ? -25.265 0.007 36.553 1.00 97.94 176 LEU A C 1
ATOM 1406 O O . LEU A 1 176 ? -26.314 -0.012 37.195 1.00 97.94 176 LEU A O 1
ATOM 1410 N N . SER A 1 177 ? -24.698 -1.109 36.087 1.00 98.12 177 SER A N 1
ATOM 1411 C CA . SER A 1 177 ? -25.247 -2.443 36.341 1.00 98.12 177 SER A CA 1
ATOM 1412 C C . SER A 1 177 ? -25.256 -2.777 37.832 1.00 98.12 177 SER A C 1
ATOM 1414 O O . SER A 1 177 ? -26.249 -3.307 38.323 1.00 98.12 177 SER A O 1
ATOM 1416 N N . GLN A 1 178 ? -24.182 -2.453 38.558 1.00 97.94 178 GLN A N 1
ATOM 1417 C CA . GLN A 1 178 ? -24.118 -2.655 40.004 1.00 97.94 178 GLN A CA 1
ATOM 1418 C C . GLN A 1 178 ? -25.148 -1.784 40.733 1.00 97.94 178 GLN A C 1
ATOM 1420 O O . GLN A 1 178 ? -25.909 -2.292 41.548 1.00 97.94 178 GLN A O 1
ATOM 1425 N N . GLN A 1 179 ? -25.224 -0.495 40.394 1.00 97.88 179 GLN A N 1
ATOM 1426 C CA . GLN A 1 179 ? -26.196 0.426 40.990 1.00 97.88 179 GLN A CA 1
ATOM 1427 C C . GLN A 1 179 ? -27.642 -0.010 40.734 1.00 97.88 179 GLN A C 1
ATOM 1429 O O . GLN A 1 179 ? -28.495 0.135 41.605 1.00 97.88 179 GLN A O 1
ATOM 1434 N N . THR A 1 180 ? -27.918 -0.566 39.553 1.00 98.12 180 THR A N 1
ATOM 1435 C CA . THR A 1 180 ? -29.242 -1.107 39.222 1.00 98.12 180 THR A CA 1
ATOM 1436 C C . THR A 1 180 ? -29.569 -2.313 40.102 1.00 98.12 180 THR A C 1
ATOM 1438 O O . THR A 1 180 ? -30.643 -2.348 40.694 1.00 98.12 180 THR A O 1
ATOM 1441 N N . ALA A 1 181 ? -28.629 -3.250 40.271 1.00 98.00 181 ALA A N 1
ATOM 1442 C CA . ALA A 1 181 ? -28.817 -4.409 41.144 1.00 98.00 181 ALA A CA 1
ATOM 1443 C C . ALA A 1 181 ? -29.013 -4.009 42.620 1.00 98.00 181 ALA A C 1
ATOM 1445 O O . ALA A 1 181 ? -29.898 -4.533 43.295 1.00 98.00 181 ALA A O 1
ATOM 1446 N N . GLU A 1 182 ? -28.237 -3.040 43.116 1.00 97.81 182 GLU A N 1
ATOM 1447 C CA . GLU A 1 182 ? -28.387 -2.499 44.474 1.00 97.81 182 GLU A CA 1
ATOM 1448 C C . GLU A 1 182 ? -29.752 -1.820 44.669 1.00 97.81 182 GLU A C 1
ATOM 1450 O O . GLU A 1 182 ? -30.400 -2.001 45.703 1.00 97.81 182 GLU A O 1
ATOM 1455 N N . ALA A 1 183 ? -30.222 -1.065 43.670 1.00 97.94 183 ALA A N 1
ATOM 1456 C CA . ALA A 1 183 ? -31.537 -0.435 43.700 1.00 97.94 183 ALA A CA 1
ATOM 1457 C C . ALA A 1 183 ? -32.671 -1.474 43.693 1.00 97.94 183 ALA A C 1
ATOM 1459 O O . ALA A 1 183 ? -33.626 -1.337 44.458 1.00 97.94 183 ALA A O 1
ATOM 1460 N N . GLU A 1 184 ? -32.562 -2.527 42.880 1.00 98.19 184 GLU A N 1
ATOM 1461 C CA . GLU A 1 184 ? -33.519 -3.640 42.860 1.00 98.19 184 GLU A CA 1
ATOM 1462 C C . GLU A 1 184 ? -33.575 -4.363 44.212 1.00 98.19 184 GLU A C 1
ATOM 1464 O O . GLU A 1 184 ? -34.661 -4.631 44.734 1.00 98.19 184 GLU A O 1
ATOM 1469 N N . GLU A 1 185 ? -32.422 -4.619 44.834 1.00 97.88 185 GLU A N 1
ATOM 1470 C CA . GLU A 1 185 ? -32.367 -5.233 46.160 1.00 97.88 185 GLU A CA 1
ATOM 1471 C C . GLU A 1 185 ? -32.987 -4.324 47.233 1.00 97.88 185 GLU A C 1
ATOM 1473 O O . GLU A 1 185 ? -33.775 -4.783 48.064 1.00 97.88 185 GLU A O 1
ATOM 1478 N N . ALA A 1 186 ? -32.699 -3.021 47.192 1.00 97.69 186 ALA A N 1
ATOM 1479 C CA . ALA A 1 186 ? -33.299 -2.047 48.099 1.00 97.69 186 ALA A CA 1
ATOM 1480 C C . ALA A 1 186 ? -34.828 -1.985 47.947 1.00 97.69 186 ALA A C 1
ATOM 1482 O O . ALA A 1 186 ? -35.542 -1.931 48.952 1.00 97.69 186 ALA A O 1
ATOM 1483 N N . VAL A 1 187 ? -35.343 -2.050 46.714 1.00 98.25 187 VAL A N 1
ATOM 1484 C CA . VAL A 1 187 ? -36.786 -2.129 46.438 1.00 98.25 187 VAL A CA 1
ATOM 1485 C C . VAL A 1 187 ? -37.389 -3.399 47.039 1.00 98.25 187 VAL A C 1
ATOM 1487 O O . VAL A 1 187 ? -38.438 -3.325 47.681 1.00 98.25 187 VAL A O 1
ATOM 1490 N N . ASN A 1 188 ? -36.727 -4.549 46.894 1.00 97.88 188 ASN A N 1
ATOM 1491 C CA . ASN A 1 188 ? -37.196 -5.809 47.474 1.00 97.88 188 ASN A CA 1
ATOM 1492 C C . ASN A 1 188 ? -37.258 -5.745 49.005 1.00 97.88 188 ASN A C 1
ATOM 1494 O O . ASN A 1 188 ? -38.311 -6.026 49.581 1.00 97.88 188 ASN A O 1
ATOM 1498 N N . ARG A 1 189 ? -36.190 -5.269 49.658 1.00 97.81 189 ARG A N 1
ATOM 1499 C CA . ARG A 1 189 ? -36.155 -5.077 51.120 1.00 97.81 189 ARG A CA 1
ATOM 1500 C C . ARG A 1 189 ? -37.251 -4.123 51.598 1.00 97.81 189 ARG A C 1
ATOM 1502 O O . ARG A 1 189 ? -37.884 -4.359 52.624 1.00 97.81 189 ARG A O 1
ATOM 1509 N N . LEU A 1 190 ? -37.505 -3.048 50.851 1.00 97.94 190 LEU A N 1
ATOM 1510 C CA . LEU A 1 190 ? -38.554 -2.082 51.174 1.00 97.94 190 LEU A CA 1
ATOM 1511 C C . LEU A 1 190 ? -39.949 -2.713 51.064 1.00 97.94 190 LEU A C 1
ATOM 1513 O O . LEU A 1 190 ? -40.802 -2.475 51.920 1.00 97.94 190 LEU A O 1
ATOM 1517 N N . ASN A 1 191 ? -40.183 -3.544 50.048 1.00 97.81 191 ASN A N 1
ATOM 1518 C CA . ASN A 1 191 ? -41.436 -4.280 49.896 1.00 97.81 191 ASN A CA 1
ATOM 1519 C C . ASN A 1 191 ? -41.654 -5.293 51.031 1.00 97.81 191 ASN A C 1
ATOM 1521 O O . ASN A 1 191 ? -42.773 -5.404 51.531 1.00 97.81 191 ASN A O 1
ATOM 1525 N N . GLU A 1 192 ? -40.610 -5.997 51.471 1.00 97.19 192 GLU A N 1
ATOM 1526 C CA . GLU A 1 192 ? -40.674 -6.899 52.631 1.00 97.19 192 GLU A CA 1
ATOM 1527 C C . GLU A 1 192 ? -40.968 -6.141 53.928 1.00 97.19 192 GLU A C 1
ATOM 1529 O O . GLU A 1 192 ? -41.884 -6.509 54.662 1.00 97.19 192 GLU A O 1
ATOM 1534 N N . ALA A 1 193 ? -40.265 -5.034 54.175 1.00 96.69 193 ALA A N 1
ATOM 1535 C CA . ALA A 1 193 ? -40.501 -4.190 55.342 1.00 96.69 193 ALA A CA 1
ATOM 1536 C C . ALA A 1 193 ? -41.930 -3.622 55.361 1.00 96.69 193 ALA A C 1
ATOM 1538 O O . ALA A 1 193 ? -42.564 -3.591 56.414 1.00 96.69 193 ALA A O 1
ATOM 1539 N N . ARG A 1 194 ? -42.469 -3.222 54.199 1.00 97.31 194 ARG A N 1
ATOM 1540 C CA . ARG A 1 194 ? -43.868 -2.783 54.070 1.00 97.31 194 ARG A CA 1
ATOM 1541 C C . ARG A 1 194 ? -44.854 -3.890 54.422 1.00 97.31 194 ARG A C 1
ATOM 1543 O O . ARG A 1 194 ? -45.799 -3.614 55.149 1.00 97.31 194 ARG A O 1
ATOM 1550 N N . LYS A 1 195 ? -44.630 -5.122 53.950 1.00 97.00 195 LYS A N 1
ATOM 1551 C CA . LYS A 1 195 ? -45.471 -6.274 54.318 1.00 97.00 195 LYS A CA 1
ATOM 1552 C C . LYS A 1 195 ? -45.438 -6.529 55.825 1.00 97.00 195 LYS A C 1
ATOM 1554 O O . LYS A 1 195 ? -46.490 -6.629 56.448 1.00 97.00 195 LYS A O 1
ATOM 1559 N N . GLY A 1 196 ? -44.245 -6.543 56.421 1.00 96.56 196 GLY A N 1
ATOM 1560 C CA . GLY A 1 196 ? -44.094 -6.708 57.868 1.00 96.56 196 GLY A CA 1
ATOM 1561 C C . GLY A 1 196 ? -44.785 -5.596 58.663 1.00 96.56 196 GLY A C 1
ATOM 1562 O O . GLY A 1 196 ? -45.446 -5.873 59.660 1.00 96.56 196 GLY A O 1
ATOM 1563 N N . LEU A 1 197 ? -44.701 -4.345 58.197 1.00 96.69 197 LEU A N 1
ATOM 1564 C CA . LEU A 1 197 ? -45.419 -3.227 58.808 1.00 96.69 197 LEU A CA 1
ATOM 1565 C C . LEU A 1 197 ? -46.934 -3.441 58.745 1.00 96.69 197 LEU A C 1
ATOM 1567 O O . LEU A 1 197 ? -47.588 -3.337 59.778 1.00 96.69 197 LEU A O 1
ATOM 1571 N N . THR A 1 198 ? -47.477 -3.806 57.579 1.00 96.56 198 THR A N 1
ATOM 1572 C CA . THR A 1 198 ? -48.917 -4.069 57.437 1.00 96.56 198 THR A CA 1
ATOM 1573 C C . THR A 1 198 ? -49.386 -5.214 58.337 1.00 96.56 198 THR A C 1
ATOM 1575 O O . THR A 1 198 ? -50.426 -5.102 58.977 1.00 96.56 198 THR A O 1
ATOM 1578 N N . GLU A 1 199 ? -48.599 -6.285 58.477 1.00 95.06 199 GLU A N 1
ATOM 1579 C CA . GLU A 1 199 ? -48.920 -7.396 59.383 1.00 95.06 199 GLU A CA 1
ATOM 1580 C C . GLU A 1 199 ? -48.942 -6.954 60.856 1.00 95.06 199 GLU A C 1
ATOM 1582 O O . GLU A 1 199 ? -49.825 -7.353 61.621 1.00 95.06 199 GLU A O 1
ATOM 1587 N N . ILE A 1 200 ? -47.986 -6.114 61.267 1.00 94.38 200 ILE A N 1
ATOM 1588 C CA . ILE A 1 200 ? -47.933 -5.551 62.623 1.00 94.38 200 ILE A CA 1
ATOM 1589 C C . ILE A 1 200 ? -49.119 -4.613 62.863 1.00 94.38 200 ILE A C 1
ATOM 1591 O O . ILE A 1 200 ? -49.768 -4.717 63.904 1.00 94.38 200 ILE A O 1
ATOM 1595 N N . GLU A 1 201 ? -49.430 -3.732 61.911 1.00 94.56 201 GLU A N 1
ATOM 1596 C CA . GLU A 1 201 ? -50.574 -2.819 61.982 1.00 94.56 201 GLU A CA 1
ATOM 1597 C C . GLU A 1 201 ? -51.891 -3.590 62.132 1.00 94.56 201 GLU A C 1
ATOM 1599 O O . GLU A 1 201 ? -52.694 -3.272 63.011 1.00 94.56 201 GLU A O 1
ATOM 1604 N N . GLU A 1 202 ? -52.093 -4.662 61.361 1.00 94.00 202 GLU A N 1
ATOM 1605 C CA . GLU A 1 202 ? -53.270 -5.519 61.505 1.00 94.00 202 GLU A CA 1
ATOM 1606 C C . GLU A 1 202 ? -53.327 -6.229 62.865 1.00 94.00 202 GLU A C 1
ATOM 1608 O O . GLU A 1 202 ? -54.400 -6.347 63.461 1.00 94.00 202 GLU A O 1
ATOM 1613 N N . ARG A 1 203 ? -52.192 -6.721 63.381 1.00 92.62 203 ARG A N 1
ATOM 1614 C CA . ARG A 1 203 ? -52.133 -7.344 64.717 1.00 92.62 203 ARG A CA 1
ATOM 1615 C C . ARG A 1 203 ? -52.467 -6.348 65.824 1.00 92.62 203 ARG A C 1
ATOM 1617 O O . ARG A 1 203 ? -53.197 -6.698 66.751 1.00 92.62 203 ARG A O 1
ATOM 1624 N N . LEU A 1 204 ? -51.973 -5.114 65.721 1.00 91.31 204 LEU A N 1
ATOM 1625 C CA . LEU A 1 204 ? -52.295 -4.035 66.654 1.00 91.31 204 LEU A CA 1
ATOM 1626 C C . LEU A 1 204 ? -53.781 -3.663 66.585 1.00 91.31 204 LEU A C 1
ATOM 1628 O O . LEU A 1 204 ? -54.422 -3.549 67.628 1.00 91.31 204 LEU A O 1
ATOM 1632 N N . ALA A 1 205 ? -54.346 -3.545 65.379 1.00 91.50 205 ALA A N 1
ATOM 1633 C CA . ALA A 1 205 ? -55.763 -3.242 65.179 1.00 91.50 205 ALA A CA 1
ATOM 1634 C C . ALA A 1 205 ? -56.684 -4.333 65.749 1.00 91.50 205 ALA A C 1
ATOM 1636 O O . ALA A 1 205 ? -57.697 -4.021 66.376 1.00 91.50 205 ALA A O 1
ATOM 1637 N N . ARG A 1 206 ? -56.310 -5.611 65.591 1.00 91.62 206 ARG A N 1
ATOM 1638 C CA . ARG A 1 206 ? -57.023 -6.753 66.190 1.00 91.62 206 ARG A CA 1
ATOM 1639 C C . ARG A 1 206 ? -56.823 -6.883 67.703 1.00 91.62 206 ARG A C 1
ATOM 1641 O O . ARG A 1 206 ? -57.547 -7.639 68.337 1.00 91.62 206 ARG A O 1
ATOM 1648 N N . LYS A 1 207 ? -55.873 -6.141 68.286 1.00 85.44 207 LYS A N 1
ATOM 1649 C CA . LYS A 1 207 ? -55.396 -6.315 69.668 1.00 85.44 207 LYS A CA 1
ATOM 1650 C C . LYS A 1 207 ? -54.856 -7.724 69.956 1.00 85.44 207 LYS A C 1
ATOM 1652 O O . LYS A 1 207 ? -54.788 -8.125 71.114 1.00 85.44 207 LYS A O 1
ATOM 1657 N N . ASP A 1 208 ? -54.388 -8.429 68.924 1.00 84.19 208 ASP A N 1
ATOM 1658 C CA . ASP A 1 208 ? -53.802 -9.778 68.998 1.00 84.19 208 ASP A CA 1
ATOM 1659 C C . ASP A 1 208 ? -52.337 -9.725 69.479 1.00 84.19 208 ASP A C 1
ATOM 1661 O O . ASP A 1 208 ? -51.389 -10.205 68.839 1.00 84.19 208 ASP A O 1
ATOM 1665 N N . PHE A 1 209 ? -52.134 -9.069 70.616 1.00 84.31 209 PHE A N 1
ATOM 1666 C CA . PHE A 1 209 ? -50.853 -8.905 71.286 1.00 84.31 209 PHE A CA 1
ATOM 1667 C C . PHE A 1 209 ? -51.066 -8.940 72.798 1.00 84.31 209 PHE A C 1
ATOM 1669 O O . PHE A 1 209 ? -52.097 -8.480 73.281 1.00 84.31 209 PHE A O 1
ATOM 1676 N N . ALA A 1 210 ? -50.089 -9.475 73.539 1.00 84.00 210 ALA A N 1
ATOM 1677 C CA . ALA A 1 210 ? -50.151 -9.576 75.003 1.00 84.00 210 ALA A CA 1
ATOM 1678 C C . ALA A 1 210 ? -51.500 -10.146 75.496 1.00 84.00 210 ALA A C 1
ATOM 1680 O O . ALA A 1 210 ? -52.154 -9.587 76.372 1.00 84.00 210 ALA A O 1
ATOM 1681 N N . VAL A 1 211 ? -51.971 -11.220 74.846 1.00 85.56 211 VAL A N 1
ATOM 1682 C CA . VAL A 1 211 ? -53.322 -11.773 75.052 1.00 85.56 211 VAL A CA 1
ATOM 1683 C C . VAL A 1 211 ? -53.521 -12.200 76.506 1.00 85.56 211 VAL A C 1
ATOM 1685 O O . VAL A 1 211 ? -54.587 -11.982 77.069 1.00 85.56 211 VAL A O 1
ATOM 1688 N N . THR A 1 212 ? -52.481 -12.755 77.128 1.00 84.88 212 THR A N 1
ATOM 1689 C CA . THR A 1 212 ? -52.452 -13.138 78.543 1.00 84.88 212 THR A CA 1
ATOM 1690 C C . THR A 1 212 ? -52.638 -11.945 79.473 1.00 84.88 212 THR A C 1
ATOM 1692 O O . THR A 1 212 ? -53.447 -12.000 80.392 1.00 84.88 212 THR A O 1
ATOM 1695 N N . GLU A 1 213 ? -51.938 -10.847 79.212 1.00 87.38 213 GLU A N 1
ATOM 1696 C CA . GLU A 1 213 ? -51.993 -9.620 79.997 1.00 87.38 213 GLU A CA 1
ATOM 1697 C C . GLU A 1 213 ? -53.319 -8.890 79.781 1.00 87.38 213 GLU A C 1
ATOM 1699 O O . GLU A 1 213 ? -53.894 -8.375 80.733 1.00 87.38 213 GLU A O 1
ATOM 1704 N N . GLN A 1 214 ? -53.848 -8.888 78.554 1.00 85.56 214 GLN A N 1
ATOM 1705 C CA . GLN A 1 214 ? -55.179 -8.355 78.267 1.00 85.56 214 GLN A CA 1
ATOM 1706 C C . GLN A 1 214 ? -56.280 -9.167 78.948 1.00 85.56 214 GLN A C 1
ATOM 1708 O O . GLN A 1 214 ? -57.265 -8.590 79.401 1.00 85.56 214 GLN A O 1
ATOM 1713 N N . GLN A 1 215 ? -56.139 -10.490 79.003 1.00 87.31 215 GLN A N 1
ATOM 1714 C CA . GLN A 1 215 ? -57.093 -11.357 79.682 1.00 87.31 215 GLN A CA 1
ATOM 1715 C C . GLN A 1 215 ? -57.042 -11.136 81.198 1.00 87.31 215 GLN A C 1
ATOM 1717 O O . GLN A 1 215 ? -58.087 -10.928 81.804 1.00 87.31 215 GLN A O 1
ATOM 1722 N N . ALA A 1 216 ? -55.841 -11.078 81.784 1.00 87.88 216 ALA A N 1
ATOM 1723 C CA . ALA A 1 216 ? -55.656 -10.741 83.193 1.00 87.88 216 ALA A CA 1
ATOM 1724 C C . ALA A 1 216 ? -56.206 -9.344 83.528 1.00 87.88 216 ALA A C 1
ATOM 1726 O O . ALA A 1 216 ? -56.839 -9.168 84.564 1.00 87.88 216 ALA A O 1
ATOM 1727 N N . LEU A 1 217 ? -56.016 -8.359 82.641 1.00 87.50 217 LEU A N 1
ATOM 1728 C CA . LEU A 1 217 ? -56.593 -7.024 82.799 1.00 87.50 217 LEU A CA 1
ATOM 1729 C C . LEU A 1 217 ? -58.124 -7.069 82.783 1.00 87.50 217 LEU A C 1
ATOM 1731 O O . LEU A 1 217 ? -58.734 -6.483 83.667 1.00 87.50 217 LEU A O 1
ATOM 1735 N N . ARG A 1 218 ? -58.740 -7.791 81.836 1.00 87.12 218 ARG A N 1
ATOM 1736 C CA . ARG A 1 218 ? -60.205 -7.950 81.787 1.00 87.12 218 ARG A CA 1
ATOM 1737 C C . ARG A 1 218 ? -60.752 -8.634 83.034 1.00 87.12 218 ARG A C 1
ATOM 1739 O O . ARG A 1 218 ? -61.775 -8.211 83.549 1.00 87.12 218 ARG A O 1
ATOM 1746 N N . GLU A 1 219 ? -60.081 -9.672 83.526 1.00 88.88 219 GLU A N 1
ATOM 1747 C CA . GLU A 1 219 ? -60.478 -10.355 84.763 1.00 88.88 219 GLU A CA 1
ATOM 1748 C C . GLU A 1 219 ? -60.422 -9.409 85.968 1.00 88.88 219 GLU A C 1
ATOM 1750 O O . GLU A 1 219 ? -61.339 -9.400 86.787 1.00 88.88 219 GLU A O 1
ATOM 1755 N N . LEU A 1 220 ? -59.385 -8.570 86.040 1.00 86.88 220 LEU A N 1
ATOM 1756 C CA . LEU A 1 220 ? -59.236 -7.563 87.087 1.00 86.88 220 LEU A CA 1
ATOM 1757 C C . LEU A 1 220 ? -60.294 -6.451 86.964 1.00 86.88 220 LEU A C 1
ATOM 1759 O O . 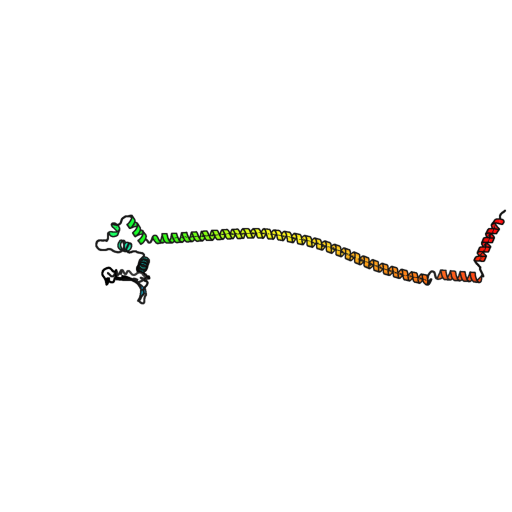LEU A 1 220 ? -60.862 -6.029 87.967 1.00 86.88 220 LEU A O 1
ATOM 1763 N N . GLU A 1 221 ? -60.599 -6.002 85.743 1.00 85.50 221 GLU A N 1
ATOM 1764 C CA . GLU A 1 221 ? -61.682 -5.051 85.451 1.00 85.50 221 GLU A CA 1
ATOM 1765 C C . GLU A 1 221 ? -63.058 -5.619 85.844 1.00 85.50 221 GLU A C 1
ATOM 1767 O O . GLU A 1 221 ? -63.853 -4.922 86.477 1.00 85.50 221 GLU A O 1
ATOM 1772 N N . ASP A 1 222 ? -63.325 -6.892 85.539 1.00 87.44 222 ASP A N 1
ATOM 1773 C CA . ASP A 1 222 ? -64.556 -7.591 85.921 1.00 87.44 222 ASP A CA 1
ATOM 1774 C C . ASP A 1 222 ? -64.670 -7.759 87.446 1.00 87.44 222 ASP A C 1
ATOM 1776 O O . ASP A 1 222 ? -65.762 -7.631 88.008 1.00 87.44 222 ASP A O 1
ATOM 1780 N N . GLU A 1 223 ? -63.564 -8.048 88.139 1.00 85.12 223 GLU A N 1
ATOM 1781 C CA . GLU A 1 223 ? -63.530 -8.141 89.602 1.00 85.12 223 GLU A CA 1
ATOM 1782 C C . GLU A 1 223 ? -63.802 -6.780 90.258 1.00 85.12 223 GLU A C 1
ATOM 1784 O O . GLU A 1 223 ? -64.636 -6.696 91.164 1.00 85.12 223 GLU A O 1
ATOM 1789 N N . LEU A 1 224 ? -63.194 -5.703 89.749 1.00 82.69 224 LEU A N 1
ATOM 1790 C CA . LEU A 1 224 ? -63.482 -4.333 90.189 1.00 82.69 224 LEU A CA 1
ATOM 1791 C C . LEU A 1 224 ? -64.957 -3.968 89.963 1.00 82.69 224 LEU A C 1
ATOM 1793 O O . LEU A 1 224 ? -65.601 -3.433 90.866 1.00 82.69 224 LEU A O 1
ATOM 1797 N N . ALA A 1 225 ? -65.525 -4.315 88.805 1.00 81.25 225 ALA A N 1
ATOM 1798 C CA . ALA A 1 225 ? -66.936 -4.073 88.513 1.00 81.25 225 ALA A CA 1
ATOM 1799 C C . ALA A 1 225 ? -67.877 -4.862 89.445 1.00 81.25 225 ALA A C 1
ATOM 1801 O O . ALA A 1 225 ? -68.893 -4.333 89.891 1.00 81.25 225 ALA A O 1
ATOM 1802 N N . ARG A 1 226 ? -67.546 -6.118 89.786 1.00 83.00 226 ARG A N 1
ATOM 1803 C CA . ARG A 1 226 ? -68.327 -6.932 90.744 1.00 83.00 226 ARG A CA 1
ATOM 1804 C C . ARG A 1 226 ? -68.291 -6.392 92.166 1.00 83.00 226 ARG A C 1
ATOM 1806 O O . ARG A 1 226 ? -69.257 -6.578 92.902 1.00 83.00 226 ARG A O 1
ATOM 1813 N N . LEU A 1 227 ? -67.188 -5.762 92.553 1.00 82.44 227 LEU A N 1
ATOM 1814 C CA . LEU A 1 227 ? -67.036 -5.112 93.852 1.00 82.44 227 LEU A CA 1
ATOM 1815 C C . LEU A 1 227 ? -67.767 -3.758 93.926 1.00 82.44 227 LEU A C 1
ATOM 1817 O O . LEU A 1 227 ? -67.671 -3.098 94.958 1.00 82.44 227 LEU A O 1
ATOM 1821 N N . ASP A 1 228 ? -68.476 -3.352 92.859 1.00 74.94 228 ASP A N 1
ATOM 1822 C CA . ASP A 1 228 ? -69.055 -2.011 92.674 1.00 74.94 228 ASP A CA 1
ATOM 1823 C C . ASP A 1 228 ? -68.015 -0.913 92.960 1.00 74.94 228 ASP A C 1
ATOM 1825 O O . ASP A 1 228 ? -68.291 0.137 93.543 1.00 74.94 228 ASP A O 1
ATOM 1829 N N . TYR A 1 229 ? -66.757 -1.213 92.616 1.00 68.62 229 TYR A N 1
ATOM 1830 C CA . TYR A 1 229 ? -65.631 -0.349 92.905 1.00 68.62 229 TYR A CA 1
ATOM 1831 C C . TYR A 1 229 ? -65.669 0.849 91.959 1.00 68.62 229 TYR A C 1
ATOM 1833 O O . TYR A 1 229 ? -65.233 0.788 90.809 1.00 68.62 229 TYR A O 1
ATOM 1841 N N . ASP A 1 230 ? -66.185 1.965 92.459 1.00 74.19 230 ASP A N 1
ATOM 1842 C CA . ASP A 1 230 ? -66.127 3.244 91.770 1.00 74.19 230 ASP A CA 1
ATOM 1843 C C . ASP A 1 230 ? -64.747 3.876 92.004 1.00 74.19 230 ASP A C 1
ATOM 1845 O O . ASP A 1 230 ? -64.445 4.422 93.072 1.00 74.19 230 ASP A O 1
ATOM 1849 N N . SER A 1 231 ? -63.889 3.801 90.982 1.00 70.12 231 SER A N 1
ATOM 1850 C CA . SER A 1 231 ? -62.536 4.354 91.057 1.00 70.12 231 SER A CA 1
ATOM 1851 C C . SER A 1 231 ? -62.542 5.866 91.296 1.00 70.12 231 SER A C 1
ATOM 1853 O O . SER A 1 231 ? -61.614 6.381 91.915 1.00 70.12 231 SER A O 1
ATOM 1855 N N . GLN A 1 232 ? -63.573 6.594 90.848 1.00 73.25 232 GLN A N 1
ATOM 1856 C CA . GLN A 1 232 ? -63.689 8.028 91.102 1.00 73.25 232 GLN A CA 1
ATOM 1857 C C . GLN A 1 232 ? -64.066 8.300 92.554 1.00 73.25 232 GLN A C 1
ATOM 1859 O O . GLN A 1 232 ? -63.499 9.209 93.160 1.00 73.25 232 GLN A O 1
ATOM 1864 N N . GLN A 1 233 ? -64.963 7.506 93.140 1.00 71.12 233 GLN A N 1
ATOM 1865 C CA . GLN A 1 233 ? -65.284 7.618 94.564 1.00 71.12 233 GLN A CA 1
ATOM 1866 C C . GLN A 1 233 ? -64.100 7.229 95.447 1.00 71.12 233 GLN A C 1
ATOM 1868 O O . GLN A 1 233 ? -63.813 7.935 96.412 1.00 71.12 233 GLN A O 1
ATOM 1873 N N . HIS A 1 234 ? -63.369 6.164 95.112 1.00 74.69 234 HIS A N 1
ATOM 1874 C CA . HIS A 1 234 ? -62.169 5.779 95.851 1.00 74.69 234 HIS A CA 1
ATOM 1875 C C . HIS A 1 234 ? -61.096 6.877 95.798 1.00 74.69 234 HIS A C 1
ATOM 1877 O O . HIS A 1 234 ? -60.553 7.253 96.837 1.00 74.69 234 HIS A O 1
ATOM 1883 N N . GLU A 1 235 ? -60.835 7.456 94.622 1.00 74.81 235 GLU A N 1
ATOM 1884 C CA . GLU A 1 235 ? -59.882 8.562 94.473 1.00 74.81 235 GLU A CA 1
ATOM 1885 C C . GLU A 1 235 ? -60.346 9.814 95.240 1.00 74.81 235 GLU A C 1
ATOM 1887 O O . GLU A 1 235 ? -59.544 10.467 95.907 1.00 74.81 235 GLU A O 1
ATOM 1892 N N . GLN A 1 236 ? -61.649 10.125 95.223 1.00 78.81 236 GLN A N 1
ATOM 1893 C CA . GLN A 1 236 ? -62.232 11.229 95.994 1.00 78.81 236 GLN A CA 1
ATOM 1894 C C . GLN A 1 236 ? -62.109 11.009 97.507 1.00 78.81 236 GLN A C 1
ATOM 1896 O O . GLN A 1 236 ? -61.749 11.940 98.225 1.00 78.81 236 GLN A O 1
ATOM 1901 N N . VAL A 1 237 ? -62.375 9.798 98.008 1.00 76.62 237 VAL A N 1
ATOM 1902 C CA . VAL A 1 237 ? -62.211 9.450 99.430 1.00 76.62 237 VAL A CA 1
ATOM 1903 C C . VAL A 1 237 ? -60.738 9.493 99.828 1.00 76.62 237 VAL A C 1
ATOM 1905 O O . VAL A 1 237 ? -60.417 10.011 100.893 1.00 76.62 237 VAL A O 1
ATOM 1908 N N . ARG A 1 238 ? -59.830 9.041 98.958 1.00 78.06 238 ARG A N 1
ATOM 1909 C CA . ARG A 1 238 ? -58.381 9.095 99.187 1.00 78.06 238 ARG A CA 1
ATOM 1910 C C . ARG A 1 238 ? -57.858 10.532 99.235 1.00 78.06 238 ARG A C 1
ATOM 1912 O O . ARG A 1 238 ? -57.129 10.881 100.154 1.00 78.06 238 ARG A O 1
ATOM 1919 N N . GLN A 1 239 ? -58.284 11.388 98.308 1.00 77.50 239 GLN A N 1
ATOM 1920 C CA . GLN A 1 239 ? -58.005 12.831 98.336 1.00 77.50 239 GLN A CA 1
ATOM 1921 C C . GLN A 1 239 ? -58.583 13.493 99.596 1.00 77.50 239 GLN A C 1
ATOM 1923 O O . GLN A 1 239 ? -57.968 14.383 100.178 1.00 77.50 239 GLN A O 1
ATOM 1928 N N . ARG A 1 240 ? -59.757 13.048 100.056 1.00 74.25 240 ARG A N 1
ATOM 1929 C CA . ARG A 1 240 ? -60.392 13.550 101.281 1.00 74.25 240 ARG A CA 1
ATOM 1930 C C . ARG A 1 240 ? -59.666 13.095 102.548 1.00 74.25 240 ARG A C 1
ATOM 1932 O O . ARG A 1 240 ? -59.556 13.898 103.461 1.00 74.25 240 ARG A O 1
ATOM 1939 N N . LEU A 1 241 ? -59.137 11.871 102.579 1.00 72.81 241 LEU A N 1
ATOM 1940 C CA . LEU A 1 241 ? -58.247 11.375 103.634 1.00 72.81 241 LEU A CA 1
ATOM 1941 C C . LEU A 1 241 ? -56.940 12.169 103.678 1.00 72.81 241 LEU A C 1
ATOM 1943 O O . LEU A 1 241 ? -56.589 12.662 104.737 1.00 72.81 241 LEU A O 1
ATOM 1947 N N . ILE A 1 242 ? -56.297 12.407 102.531 1.00 77.06 242 ILE A N 1
ATOM 1948 C CA . ILE A 1 242 ? -55.084 13.242 102.444 1.00 77.06 242 ILE A CA 1
ATOM 1949 C C . ILE A 1 242 ? -55.356 14.672 102.942 1.00 77.06 242 ILE A C 1
ATOM 1951 O O . ILE A 1 242 ? -54.539 15.257 103.646 1.00 77.06 242 ILE A O 1
ATOM 1955 N N . ASN A 1 243 ? -56.519 15.242 102.613 1.00 73.94 243 ASN A N 1
ATOM 1956 C CA . ASN A 1 243 ? -56.923 16.556 103.120 1.00 73.94 243 ASN A CA 1
ATOM 1957 C C . ASN A 1 243 ? -57.286 16.550 104.617 1.00 73.94 243 ASN A C 1
ATOM 1959 O O . ASN A 1 243 ? -57.226 17.605 105.237 1.00 73.94 243 ASN A O 1
ATOM 1963 N N . LEU A 1 244 ? -57.690 15.415 105.197 1.00 69.75 244 LEU A N 1
ATOM 1964 C CA . LEU A 1 244 ? -58.012 15.280 106.626 1.00 69.75 244 LEU A CA 1
ATOM 1965 C C . LEU A 1 244 ? -56.771 14.963 107.474 1.00 69.75 244 LEU A C 1
ATOM 1967 O O . LEU A 1 244 ? -56.671 15.482 108.579 1.00 69.75 244 LEU A O 1
ATOM 1971 N N . GLU A 1 245 ? -55.796 14.224 106.939 1.00 62.25 245 GLU A N 1
ATOM 1972 C CA . GLU A 1 245 ? -54.469 14.021 107.545 1.00 62.25 245 GLU A CA 1
ATOM 1973 C C . GLU A 1 245 ? -53.721 15.353 107.733 1.00 62.25 245 GLU A C 1
ATOM 1975 O O . GLU A 1 245 ? -52.982 15.514 108.697 1.00 62.25 245 GLU A O 1
ATOM 1980 N N . GLN A 1 246 ? -53.984 16.365 106.894 1.00 62.41 246 GLN A N 1
ATOM 1981 C CA . GLN A 1 246 ? -53.479 17.736 107.099 1.00 62.41 246 GLN A CA 1
ATOM 1982 C C . GLN A 1 246 ? -54.028 18.429 108.362 1.00 62.41 246 GLN A C 1
ATOM 1984 O O . GLN A 1 246 ? -53.524 19.486 108.737 1.00 62.41 246 GLN A O 1
ATOM 1989 N N . TYR A 1 247 ? -55.052 17.864 109.008 1.00 60.12 247 TYR A N 1
ATOM 1990 C CA . TYR A 1 247 ? -55.623 18.342 110.271 1.00 60.12 247 TYR A CA 1
ATOM 1991 C C . TYR A 1 247 ? -55.394 17.371 111.444 1.00 60.12 247 TYR A C 1
ATOM 1993 O O . TYR A 1 247 ? -55.848 17.666 112.550 1.00 60.12 247 TYR A O 1
ATOM 2001 N N . GLU A 1 248 ? -54.731 16.229 111.222 1.00 52.94 248 GLU A N 1
ATOM 2002 C CA . GLU A 1 248 ? -54.520 15.179 112.233 1.00 52.94 248 GLU A CA 1
ATOM 2003 C C . GLU A 1 248 ? -53.090 15.138 112.808 1.00 52.94 248 GLU A C 1
ATOM 2005 O O . GLU A 1 248 ? -52.841 14.388 113.750 1.00 52.94 248 GLU A O 1
ATOM 2010 N N . ASP A 1 249 ? -52.188 16.009 112.340 1.00 45.56 249 ASP A N 1
ATOM 2011 C CA . ASP A 1 249 ? -50.923 16.308 113.026 1.00 45.56 249 ASP A CA 1
ATOM 2012 C 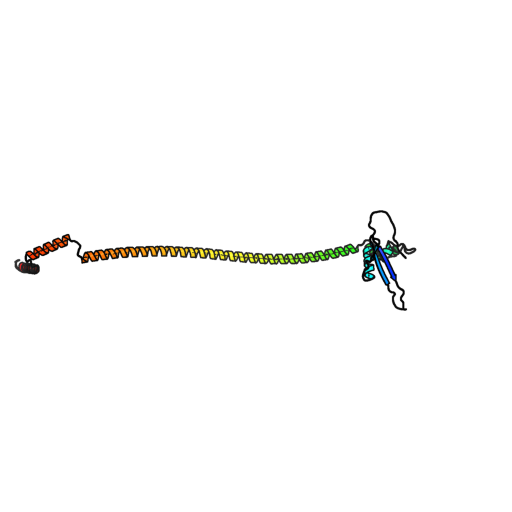C . ASP A 1 249 ? -51.047 17.595 113.886 1.00 45.56 249 ASP A C 1
ATOM 2014 O O . ASP A 1 249 ? -51.429 18.644 113.353 1.00 45.56 249 ASP A O 1
ATOM 2018 N N . PRO A 1 250 ? -50.757 17.543 115.207 1.00 58.47 250 PRO A N 1
ATOM 2019 C CA . PRO A 1 250 ? -50.692 18.706 116.102 1.00 58.47 250 PRO A CA 1
ATOM 2020 C C . PRO A 1 250 ? -49.437 19.579 115.934 1.00 58.47 250 PRO A C 1
ATOM 2022 O O . PRO A 1 250 ? -48.364 19.053 115.559 1.00 58.47 250 PRO A O 1
#

Foldseek 3Di:
DDDDPDDDDDDDDPPWDKDKDWDWADDPDPPDGTDIDIWIWTDDPVGTDTPADPDPVRRQVVVCVVVLAHPLLCCQPPDDDDPCVCVLVPDDPVVNVVSVCSVVVVVVVVVVVVVVVVVVVVVVVVVVVVVVVVVVVVVVVVVVVVVVVVVVVVVVVVVVVVVVVVVVVVVVVVVVVVVVVVVVVVVVVVVVVVVVVVVVVVCVVVVVPPVVVVVVVVVVVVVCVVVVPDVVVVVVVVVVVVVVVVVVDD

InterPro domains:
  IPR027417 P-loop containing nucleoside triphosphate hydrolase [G3DSA:3.40.50.300] (13-191)

Secondary structure (DSSP, 8-state):
----------S------EEEEEEEPPPSSTTSPPPEEEEEEEEETTEEEE---SSHHHHHHHHHHHHT--HHHHHHHT---TT-TTHHHHS-HHHHHHHHHHHTTTHHHHHHHHHHHHHHHHHHHHHHHHHHHHHHHHHHHHHHHHHHHHHHHHHHHHHHHHHHHHHHHHHHHHHHHHHHHHHHHHHHHHHHHHHHHHHHHHHHHHT-SSHHHHHHHHHHHHHHHHTT--HHHHHHHHHHHHHHHTTT--

pLDDT: mean 81.41, std 17.52, range [25.14, 98.25]